Protein AF-0000000082883503 (afdb_homodimer)

Foldseek 3Di:
DPPVVPLVPPVVSCVVVVLLVQLLLFAACLFWAEKEWEAEPPAPFCVLVVLVVVSCPDPNRCVNPVNYYYHYHHDHDRDFIWMWIQTNVRDIDIDRCGPHDNLVSSQVVQVVNVTHSGHDDPPPVPPD/DPPVVPLVPPVVSVVVVVQLVQLLLFAACLFWAEKEWEAEPPAPFCVLVVLVVVSCPDPNRCVNPVNYYYYYHHDHDRDFIWMWIQTNVRDIDIDRCGPHDNLVSSQVVQVVNVTHSGHDDPPPPPPD

Sequence (256 aa):
MCRMWQSIRAGVRWRPVERFALSVRAINLKDVNSVHISLDPFHHDTNSLRYFWHAITSTKVKMTNPRVKVTTEIRNDGQAPFFVADLADKRKLVFKTAGMEPMDVVIRFNKLTGNPELGNAGLRTVPQMCRMWQSIRAGVRWRPVERFALSVRAINLKDVNSVHISLDPFHHDTNSLRYFWHAITSTKVKMTNPRVKVTTEIRNDGQAPFFVADLADKRKLVFKTAGMEPMDVVIRFNKLTGNPELGNAGLRTVPQ

InterPro domains:
  IPR019716 Large ribosomal subunit protein mL53 [PF10780] (40-81)
  IPR052473 Mitochondrial Large Ribosomal Subunit mL53 [PTHR33618] (25-111)

Structure (mmCIF, N/CA/C/O backbone):
data_AF-0000000082883503-model_v1
#
loop_
_entity.id
_entity.type
_entity.pdbx_description
1 polymer 'Large ribosomal subunit protein mL53'
#
loop_
_atom_site.group_PDB
_atom_site.id
_atom_site.type_symbol
_atom_site.label_atom_id
_atom_site.label_alt_id
_atom_site.label_comp_id
_atom_site.label_asym_id
_atom_site.label_entity_id
_atom_site.label_seq_id
_atom_site.pdbx_PDB_ins_code
_atom_site.Cartn_x
_atom_site.Cartn_y
_atom_site.Cartn_z
_atom_site.occupancy
_atom_site.B_iso_or_equiv
_atom_site.auth_seq_id
_atom_site.auth_comp_id
_atom_site.auth_asym_id
_atom_site.auth_atom_id
_atom_site.pdbx_PDB_model_num
ATOM 1 N N . MET A 1 1 ? -3.631 -0.427 18.562 1 24.56 1 MET A N 1
ATOM 2 C CA . MET A 1 1 ? -2.561 -1.39 18.312 1 24.56 1 MET A CA 1
ATOM 3 C C . MET A 1 1 ? -2.697 -2.02 16.938 1 24.56 1 MET A C 1
ATOM 5 O O . MET A 1 1 ? -3.768 -2.516 16.578 1 24.56 1 MET A O 1
ATOM 9 N N . CYS A 1 2 ? -2.01 -1.475 15.953 1 30.72 2 CYS A N 1
ATOM 10 C CA . CYS A 1 2 ? -2.236 -1.937 14.586 1 30.72 2 CYS A CA 1
ATOM 11 C C . CYS A 1 2 ? -2.195 -3.459 14.508 1 30.72 2 CYS A C 1
ATOM 13 O O . CYS A 1 2 ? -1.355 -4.094 15.156 1 30.72 2 CYS A O 1
ATOM 15 N N . ARG A 1 3 ? -3.129 -3.92 14.117 1 35.34 3 ARG A N 1
ATOM 16 C CA . ARG A 1 3 ? -3.314 -5.367 14.18 1 35.34 3 ARG A CA 1
ATOM 17 C C . ARG A 1 3 ? -2.113 -6.098 13.594 1 35.34 3 ARG A C 1
ATOM 19 O O . ARG A 1 3 ? -1.823 -7.234 13.977 1 35.34 3 ARG A O 1
ATOM 26 N N . MET A 1 4 ? -1.494 -5.52 12.617 1 34.19 4 MET A N 1
ATOM 27 C CA . MET A 1 4 ? -0.284 -6.172 12.125 1 34.19 4 MET A CA 1
ATOM 28 C C . MET A 1 4 ? 0.756 -6.293 13.234 1 34.19 4 MET A C 1
ATOM 30 O O . MET A 1 4 ? 1.419 -7.324 13.359 1 34.19 4 MET A O 1
ATOM 34 N N . TRP A 1 5 ? 0.766 -5.172 14.117 1 33.25 5 TRP A N 1
ATOM 35 C CA . TRP A 1 5 ? 1.731 -5.172 15.211 1 33.25 5 TRP A CA 1
ATOM 36 C C . TRP A 1 5 ? 1.299 -6.125 16.312 1 33.25 5 TRP A C 1
ATOM 38 O O . TRP A 1 5 ? 2.135 -6.797 16.922 1 33.25 5 TRP A O 1
ATOM 48 N N . GLN A 1 6 ? 0.176 -6.27 16.641 1 32.09 6 GLN A N 1
ATOM 49 C CA . GLN A 1 6 ? -0.32 -7.078 17.75 1 32.09 6 GLN A CA 1
ATOM 50 C C . GLN A 1 6 ? -0.091 -8.562 17.484 1 32.09 6 GLN A C 1
ATOM 52 O O . GLN A 1 6 ? 0.19 -9.328 18.422 1 32.09 6 GLN A O 1
ATOM 57 N N . SER A 1 7 ? -0.199 -9.031 16.422 1 33.47 7 SER A N 1
ATOM 58 C CA . SER A 1 7 ? -0.17 -10.477 16.203 1 33.47 7 SER A CA 1
ATOM 59 C C . SER A 1 7 ? 1.233 -11.039 16.406 1 33.47 7 SER A C 1
ATOM 61 O O . SER A 1 7 ? 1.41 -12.25 16.531 1 33.47 7 SER A O 1
ATOM 63 N N . ILE A 1 8 ? 2.301 -10.281 16.203 1 34.5 8 ILE A N 1
ATOM 64 C CA . ILE A 1 8 ? 3.615 -10.875 16.438 1 34.5 8 ILE A CA 1
ATOM 65 C C . ILE A 1 8 ? 3.746 -11.289 17.906 1 34.5 8 ILE A C 1
ATOM 67 O O . ILE A 1 8 ? 4.422 -12.273 18.219 1 34.5 8 ILE A O 1
ATOM 71 N N . ARG A 1 9 ? 3.195 -10.688 18.812 1 33.84 9 ARG A N 1
ATOM 72 C CA . ARG A 1 9 ? 3.471 -11.008 20.219 1 33.84 9 ARG A CA 1
ATOM 73 C C . ARG A 1 9 ? 2.898 -12.367 20.594 1 33.84 9 ARG A C 1
ATOM 75 O O . ARG A 1 9 ? 3.334 -12.984 21.562 1 33.84 9 ARG A O 1
ATOM 82 N N . ALA A 1 10 ? 1.765 -12.75 20.344 1 38.94 10 ALA A N 1
ATOM 83 C CA . ALA A 1 10 ? 1.154 -13.812 21.125 1 38.94 10 ALA A CA 1
ATOM 84 C C . ALA A 1 10 ? 1.73 -15.172 20.75 1 38.94 10 ALA A C 1
ATOM 86 O O . ALA A 1 10 ? 1.266 -16.203 21.234 1 38.94 10 ALA A O 1
ATOM 87 N N . GLY A 1 11 ? 2.898 -15.281 20.203 1 36.25 11 GLY A N 1
ATOM 88 C CA . GLY A 1 11 ? 3.578 -16.562 20.078 1 36.25 11 GLY A CA 1
ATOM 89 C C . GLY A 1 11 ? 2.916 -17.484 19.078 1 36.25 11 GLY A C 1
ATOM 90 O O . GLY A 1 11 ? 3.582 -18.312 18.453 1 36.25 11 GLY A O 1
ATOM 91 N N . VAL A 1 12 ? 1.667 -18.094 19.281 1 41.22 12 VAL A N 1
ATOM 92 C CA . VAL A 1 12 ? 0.84 -18.984 18.469 1 41.22 12 VAL A CA 1
ATOM 93 C C . VAL A 1 12 ? 0.707 -18.422 17.062 1 41.22 12 VAL A C 1
ATOM 95 O O . VAL A 1 12 ? 0.265 -19.109 16.141 1 41.22 12 VAL A O 1
ATOM 98 N N 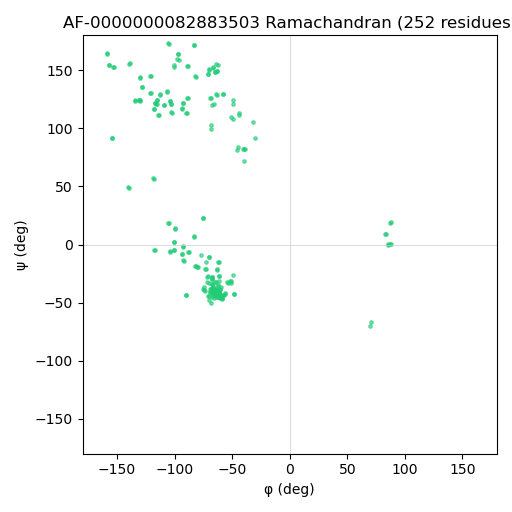. ARG A 1 13 ? 0.819 -17.109 16.812 1 48.69 13 ARG A N 1
ATOM 99 C CA . ARG A 1 13 ? 0.643 -16.172 15.703 1 48.69 13 ARG A CA 1
ATOM 100 C C . ARG A 1 13 ? 1.764 -16.328 14.68 1 48.69 13 ARG A C 1
ATOM 102 O O . ARG A 1 13 ? 1.721 -15.711 13.609 1 48.69 13 ARG A O 1
ATOM 109 N N . TRP A 1 14 ? 2.9 -17.094 15.195 1 53.34 14 TRP A N 1
ATOM 110 C CA . TRP A 1 14 ? 4.078 -17.344 14.367 1 53.34 14 TRP A CA 1
ATOM 111 C C . TRP A 1 14 ? 3.723 -18.234 13.18 1 53.34 14 TRP A C 1
ATOM 113 O O . TRP A 1 14 ? 4.117 -17.953 12.047 1 53.34 14 TRP A O 1
ATOM 123 N N . ARG A 1 15 ? 2.803 -19.328 13.5 1 58.44 15 ARG A N 1
ATOM 124 C CA . ARG A 1 15 ? 2.578 -20.312 12.438 1 58.44 15 ARG A CA 1
ATOM 125 C C . ARG A 1 15 ? 1.86 -19.688 11.25 1 58.44 15 ARG A C 1
ATOM 127 O O . ARG A 1 15 ? 2.27 -19.875 10.102 1 58.44 15 ARG A O 1
ATOM 134 N N . PRO A 1 16 ? 0.878 -18.984 11.664 1 61.03 16 PRO A N 1
ATOM 135 C CA . PRO A 1 16 ? 0.155 -18.422 10.523 1 61.03 16 PRO A CA 1
ATOM 136 C C . PRO A 1 16 ? 0.977 -17.391 9.758 1 61.03 16 PRO A C 1
ATOM 138 O O . PRO A 1 16 ? 0.929 -17.359 8.523 1 61.03 16 PRO A O 1
ATOM 141 N N . VAL A 1 17 ? 1.777 -16.641 10.336 1 72.44 17 VAL A N 1
ATOM 142 C CA . VAL A 1 17 ? 2.594 -15.609 9.703 1 72.44 17 VAL A CA 1
ATOM 143 C C . VAL A 1 17 ? 3.699 -16.25 8.875 1 72.44 17 VAL A C 1
ATOM 145 O O . VAL A 1 17 ? 3.99 -15.812 7.762 1 72.44 17 VAL A O 1
ATOM 148 N N . GLU A 1 18 ? 4.109 -17.406 9.43 1 78.06 18 GLU A N 1
ATOM 149 C CA . GLU A 1 18 ? 5.148 -18.125 8.703 1 78.06 18 GLU A CA 1
ATOM 150 C C . GLU A 1 18 ? 4.602 -18.734 7.41 1 78.06 18 GLU A C 1
ATOM 152 O O . GLU A 1 18 ? 5.254 -18.672 6.367 1 78.06 18 GLU A O 1
ATOM 157 N N . ARG A 1 19 ? 3.393 -19.344 7.555 1 82.88 19 ARG A N 1
ATOM 158 C CA . ARG A 1 19 ? 2.795 -19.938 6.363 1 82.88 19 ARG A CA 1
ATOM 159 C C . ARG A 1 19 ? 2.475 -18.875 5.316 1 82.88 19 ARG A C 1
ATOM 161 O O . ARG A 1 19 ? 2.656 -19.109 4.121 1 82.88 19 ARG A O 1
ATOM 168 N N . PHE A 1 20 ? 1.978 -17.781 5.77 1 90.25 20 PHE A N 1
ATOM 169 C CA . PHE A 1 20 ? 1.735 -16.672 4.863 1 90.25 20 PHE A CA 1
ATOM 170 C C . PHE A 1 20 ? 3.029 -16.219 4.191 1 90.25 20 PHE A C 1
ATOM 172 O O . PHE A 1 20 ? 3.066 -16.031 2.975 1 90.25 20 PHE A O 1
ATOM 179 N N . ALA A 1 21 ? 4.035 -16.141 4.98 1 89.19 21 ALA A N 1
ATOM 180 C CA . ALA A 1 21 ? 5.332 -15.719 4.445 1 89.19 21 ALA A CA 1
ATOM 181 C C . ALA A 1 21 ? 5.82 -16.703 3.379 1 89.19 21 ALA A C 1
ATOM 183 O O . ALA A 1 21 ? 6.355 -16.281 2.346 1 89.19 21 ALA A O 1
ATOM 184 N N . LEU A 1 22 ? 5.645 -17.953 3.59 1 90.62 22 LEU A N 1
ATOM 185 C CA . LEU A 1 22 ? 6.055 -18.969 2.621 1 90.62 22 LEU A CA 1
ATOM 186 C C . LEU A 1 22 ? 5.234 -18.859 1.341 1 90.62 22 LEU A C 1
ATOM 188 O O . LEU A 1 22 ? 5.758 -19.062 0.244 1 90.62 22 LEU A O 1
ATOM 192 N N . SER A 1 23 ? 3.949 -18.578 1.429 1 93.88 23 SER A N 1
ATOM 193 C CA . SER A 1 23 ? 3.117 -18.406 0.244 1 93.88 23 SER A CA 1
ATOM 194 C C . SER A 1 23 ? 3.572 -17.203 -0.571 1 93.88 23 SER A C 1
ATOM 196 O O . SER A 1 23 ? 3.582 -17.234 -1.803 1 93.88 23 SER A O 1
ATOM 198 N N . VAL A 1 24 ? 3.947 -16.172 0.082 1 94.56 24 VAL A N 1
ATOM 199 C CA . VAL A 1 24 ? 4.402 -14.953 -0.565 1 94.56 24 VAL A CA 1
ATOM 200 C C . VAL A 1 24 ? 5.711 -15.211 -1.304 1 94.56 24 VAL A C 1
ATOM 202 O O . VAL A 1 24 ? 5.922 -14.695 -2.404 1 94.56 24 VAL A O 1
ATOM 205 N N . ARG A 1 25 ? 6.559 -16.047 -0.694 1 94.38 25 ARG A N 1
ATOM 206 C CA . ARG A 1 25 ? 7.848 -16.359 -1.298 1 94.38 25 ARG A CA 1
ATOM 207 C C . ARG A 1 25 ? 7.672 -17.078 -2.631 1 94.38 25 ARG A C 1
ATOM 209 O O . ARG A 1 25 ? 8.578 -17.078 -3.467 1 94.38 25 ARG A O 1
ATOM 216 N N . ALA A 1 26 ? 6.551 -17.641 -2.789 1 96.31 26 ALA A N 1
ATOM 217 C CA . ALA A 1 26 ? 6.289 -18.406 -4 1 96.31 26 ALA A CA 1
ATOM 218 C C . ALA A 1 26 ? 5.73 -17.516 -5.109 1 96.31 26 ALA A C 1
ATOM 220 O O . ALA A 1 26 ? 5.602 -17.953 -6.254 1 96.31 26 ALA A O 1
ATOM 221 N N . ILE A 1 27 ? 5.43 -16.281 -4.871 1 97.56 27 ILE A N 1
ATOM 222 C CA . ILE A 1 27 ? 4.855 -15.398 -5.879 1 97.56 27 ILE A CA 1
ATOM 223 C C . ILE A 1 27 ? 5.891 -15.102 -6.961 1 97.56 27 ILE A C 1
ATOM 225 O O . ILE A 1 27 ? 7.027 -14.734 -6.656 1 97.56 27 ILE A O 1
ATOM 229 N N . ASN A 1 28 ? 5.523 -15.352 -8.203 1 97.5 28 ASN A N 1
ATOM 230 C CA . ASN A 1 28 ? 6.273 -14.992 -9.398 1 97.5 28 ASN A CA 1
ATOM 231 C C . ASN A 1 28 ? 5.387 -14.297 -10.43 1 97.5 28 ASN A C 1
ATOM 233 O O . ASN A 1 28 ? 4.379 -14.852 -10.867 1 97.5 28 ASN A O 1
ATOM 237 N N . LEU A 1 29 ? 5.789 -13.086 -10.844 1 97.5 29 LEU A N 1
ATOM 238 C CA . LEU A 1 29 ? 4.93 -12.266 -11.695 1 97.5 29 LEU A CA 1
ATOM 239 C C . LEU A 1 29 ? 5.359 -12.367 -13.156 1 97.5 29 LEU A C 1
ATOM 241 O O . LEU A 1 29 ? 4.914 -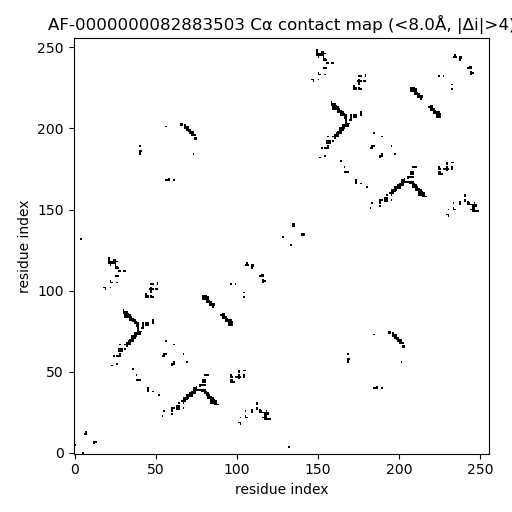11.578 -13.992 1 97.5 29 LEU A O 1
ATOM 245 N N . LYS A 1 30 ? 6.184 -13.328 -13.469 1 96.94 30 LYS A N 1
ATOM 246 C CA . LYS A 1 30 ? 6.762 -13.438 -14.805 1 96.94 30 LYS A CA 1
ATOM 247 C C . LYS A 1 30 ? 5.672 -13.453 -15.875 1 96.94 30 LYS A C 1
ATOM 249 O O . LYS A 1 30 ? 5.863 -12.906 -16.969 1 96.94 30 LYS A O 1
ATOM 254 N N . ASP A 1 31 ? 4.531 -14.008 -15.555 1 96.69 31 ASP A N 1
ATOM 255 C CA . ASP A 1 31 ? 3.475 -14.148 -16.547 1 96.69 31 ASP A CA 1
ATOM 256 C C . ASP A 1 31 ? 2.352 -13.148 -16.297 1 96.69 31 ASP A C 1
ATOM 258 O O . ASP A 1 31 ? 1.23 -13.328 -16.781 1 96.69 31 ASP A O 1
ATOM 262 N N . VAL A 1 32 ? 2.623 -12.109 -15.539 1 97.88 32 VAL A N 1
ATOM 263 C CA . VAL A 1 32 ? 1.615 -11.109 -15.203 1 97.88 32 VAL A CA 1
ATOM 264 C C . VAL A 1 32 ? 1.971 -9.773 -15.867 1 97.88 32 VAL A C 1
ATOM 266 O O . VAL A 1 32 ? 3.1 -9.297 -15.742 1 97.88 32 VAL A O 1
ATOM 269 N N . ASN A 1 33 ? 1.013 -9.188 -16.562 1 96.94 33 ASN A N 1
ATOM 270 C CA . ASN A 1 33 ? 1.224 -7.902 -17.219 1 96.94 33 ASN A CA 1
ATOM 271 C C . ASN A 1 33 ? 0.865 -6.742 -16.297 1 96.94 33 ASN A C 1
ATOM 273 O O . ASN A 1 33 ? 1.603 -5.758 -16.203 1 96.94 33 ASN A O 1
ATOM 277 N N . SER A 1 34 ? -0.214 -6.922 -15.664 1 96.69 34 SER A N 1
ATOM 278 C CA . SER A 1 34 ? -0.664 -5.848 -14.781 1 96.69 34 SER A CA 1
ATOM 279 C C . SER A 1 34 ? -1.593 -6.379 -13.695 1 96.69 34 SER A C 1
ATOM 281 O O . SER A 1 34 ? -2.186 -7.449 -13.844 1 96.69 34 SER A O 1
ATOM 283 N N . VAL A 1 35 ? -1.654 -5.641 -12.531 1 97.5 35 VAL A N 1
ATOM 284 C CA . VAL A 1 35 ? -2.57 -5.918 -11.43 1 97.5 35 VAL A CA 1
ATOM 285 C C . VAL A 1 35 ? -3.305 -4.641 -11.031 1 97.5 35 VAL A C 1
ATOM 287 O O . VAL A 1 35 ? -2.676 -3.613 -10.758 1 97.5 35 VAL A O 1
ATOM 290 N N . HIS A 1 36 ? -4.59 -4.699 -11.055 1 96.88 36 HIS A N 1
ATOM 291 C CA . HIS A 1 36 ? -5.43 -3.598 -10.602 1 96.88 36 HIS A CA 1
ATOM 292 C C . HIS A 1 36 ? -6.133 -3.938 -9.297 1 96.88 36 HIS A C 1
ATOM 294 O O . HIS A 1 36 ? -6.91 -4.891 -9.234 1 96.88 36 HIS A O 1
ATOM 300 N N . ILE A 1 37 ? -5.887 -3.168 -8.297 1 96.69 37 ILE A N 1
ATOM 301 C CA . ILE A 1 37 ? -6.434 -3.398 -6.965 1 96.69 37 ILE A CA 1
ATOM 302 C C . ILE A 1 37 ? -7.531 -2.377 -6.676 1 96.69 37 ILE A C 1
ATOM 304 O O . ILE A 1 37 ? -7.352 -1.179 -6.906 1 96.69 37 ILE A O 1
ATOM 308 N N . SER A 1 38 ? -8.656 -2.869 -6.195 1 96.44 38 SER A N 1
ATOM 309 C CA . SER A 1 38 ? -9.797 -2.018 -5.875 1 96.44 38 SER A CA 1
ATOM 310 C C . SER A 1 38 ? -10.391 -2.371 -4.512 1 96.44 38 SER A C 1
ATOM 312 O O . SER A 1 38 ? -10.789 -3.514 -4.281 1 96.44 38 SER A O 1
ATOM 314 N N . LEU A 1 39 ? -10.461 -1.34 -3.627 1 95.62 39 LEU A N 1
ATOM 315 C CA . LEU A 1 39 ? -11.008 -1.647 -2.311 1 95.62 39 LEU A CA 1
ATOM 316 C C . LEU A 1 39 ? -11.641 -0.411 -1.683 1 95.62 39 LEU A C 1
ATOM 318 O O . LEU A 1 39 ? -11.289 0.718 -2.033 1 95.62 39 LEU A O 1
ATOM 322 N N . ASP A 1 40 ? -12.578 -0.663 -0.857 1 95.19 40 ASP A N 1
ATOM 323 C CA . ASP A 1 40 ? -13.133 0.321 0.071 1 95.19 40 ASP A CA 1
ATOM 324 C C . ASP A 1 40 ? -12.594 0.103 1.483 1 95.19 40 ASP A C 1
ATOM 326 O O . ASP A 1 40 ? -12.898 -0.906 2.121 1 95.19 40 ASP A O 1
ATOM 330 N N . PRO A 1 41 ? -11.789 1.057 2.006 1 93 41 PRO A N 1
ATOM 331 C CA . PRO A 1 41 ? -11.148 0.87 3.309 1 93 41 PRO A CA 1
ATOM 332 C C . PRO A 1 41 ? -12.156 0.72 4.445 1 93 41 PRO A C 1
ATOM 334 O O . PRO A 1 41 ? -11.812 0.236 5.527 1 93 41 PRO A O 1
ATOM 337 N N . PHE A 1 42 ? -13.398 1.074 4.176 1 93.31 42 PHE A N 1
ATOM 338 C CA . PHE A 1 42 ? -14.414 1.003 5.223 1 93.31 42 PHE A CA 1
ATOM 339 C C . PHE A 1 42 ? -15.117 -0.346 5.199 1 93.31 42 PHE A C 1
ATOM 341 O O . PHE A 1 42 ? -15.906 -0.658 6.098 1 93.31 42 PHE A O 1
ATOM 348 N N . HIS A 1 43 ? -14.914 -1.043 4.125 1 94.44 43 HIS A N 1
ATOM 349 C CA . HIS A 1 43 ? -15.477 -2.389 4.066 1 94.44 43 HIS A CA 1
ATOM 350 C C . HIS A 1 43 ? -14.836 -3.297 5.113 1 94.44 43 HIS A C 1
ATOM 352 O O . HIS A 1 43 ? -13.641 -3.191 5.383 1 94.44 43 HIS A O 1
ATOM 358 N N . HIS A 1 44 ? -15.516 -4.277 5.676 1 93.44 44 HIS A N 1
ATOM 359 C CA . HIS A 1 44 ? -15.078 -5.062 6.824 1 93.44 44 HIS A CA 1
ATOM 360 C C . HIS A 1 44 ? -14.102 -6.152 6.406 1 93.44 44 HIS A C 1
ATOM 362 O O . HIS A 1 44 ? -13.375 -6.695 7.242 1 93.44 44 HIS A O 1
ATOM 368 N N . ASP A 1 45 ? -14.086 -6.504 5.164 1 94.5 45 ASP A N 1
ATOM 369 C CA . ASP A 1 45 ? -13.281 -7.645 4.738 1 94.5 45 ASP A CA 1
ATOM 370 C C . ASP A 1 45 ? -12.203 -7.215 3.752 1 94.5 45 ASP A C 1
ATOM 372 O O . ASP A 1 45 ? -12.047 -7.82 2.689 1 94.5 45 ASP A O 1
ATOM 376 N N . THR A 1 46 ? -11.328 -6.262 4.113 1 93.75 46 THR A N 1
ATOM 377 C CA . THR A 1 46 ? -10.328 -5.75 3.188 1 93.75 46 THR A CA 1
ATOM 378 C C . THR A 1 46 ? -8.953 -6.32 3.514 1 93.75 46 THR A C 1
ATOM 380 O O . THR A 1 46 ? -8.008 -6.168 2.732 1 93.75 46 THR A O 1
ATOM 383 N N . ASN A 1 47 ? -8.836 -7.035 4.57 1 90.38 47 ASN A N 1
ATOM 384 C CA . ASN A 1 47 ? -7.535 -7.414 5.113 1 90.38 47 ASN A CA 1
ATOM 385 C C . ASN A 1 47 ? -6.758 -8.297 4.141 1 90.38 47 ASN A C 1
ATOM 387 O O . ASN A 1 47 ? -5.574 -8.062 3.891 1 90.38 47 ASN A O 1
ATOM 391 N N . SER A 1 48 ? -7.406 -9.242 3.596 1 94.5 48 SER A N 1
ATOM 392 C CA . SER A 1 48 ? -6.723 -10.18 2.713 1 94.5 48 SER A CA 1
ATOM 393 C C . SER A 1 48 ? -6.176 -9.477 1.475 1 94.5 48 SER A C 1
ATOM 395 O O . SER A 1 48 ? -5.062 -9.766 1.031 1 94.5 48 SER A O 1
ATOM 397 N N . LEU A 1 49 ? -6.914 -8.539 0.959 1 96.31 49 LEU A N 1
ATOM 398 C CA . LEU A 1 49 ? -6.453 -7.793 -0.208 1 96.31 49 LEU A CA 1
ATOM 399 C C . LEU A 1 49 ? -5.281 -6.883 0.153 1 96.31 49 LEU A C 1
ATOM 401 O O . LEU A 1 49 ? -4.336 -6.746 -0.625 1 96.31 49 LEU A O 1
ATOM 405 N N . ARG A 1 50 ? -5.34 -6.277 1.247 1 91.5 50 ARG A N 1
ATOM 406 C CA . ARG A 1 50 ? -4.262 -5.391 1.673 1 91.5 50 ARG A CA 1
ATOM 407 C C . ARG A 1 50 ? -2.949 -6.156 1.814 1 91.5 50 ARG A C 1
ATOM 409 O O . ARG A 1 50 ? -1.895 -5.676 1.398 1 91.5 50 ARG A O 1
ATOM 416 N N . TYR A 1 51 ? -3.07 -7.363 2.389 1 91.75 51 TYR A N 1
ATOM 417 C CA . TYR A 1 51 ? -1.881 -8.195 2.52 1 91.75 51 TYR A CA 1
ATOM 418 C C . TYR A 1 51 ? -1.331 -8.586 1.151 1 91.75 51 TYR A C 1
ATOM 420 O O . TYR A 1 51 ? -0.12 -8.523 0.924 1 91.75 51 TYR A O 1
ATOM 428 N N . PHE A 1 52 ? -2.213 -8.961 0.292 1 95.56 52 PHE A N 1
ATOM 429 C CA . PHE A 1 52 ? -1.794 -9.297 -1.064 1 95.56 52 PHE A CA 1
ATOM 430 C C . PHE A 1 52 ? -1.128 -8.102 -1.735 1 95.56 52 PHE A C 1
ATOM 432 O O . PHE A 1 52 ? -0.068 -8.242 -2.35 1 95.56 52 PHE A O 1
ATOM 439 N N . TRP A 1 53 ? -1.748 -7 -1.558 1 93.38 53 TRP A N 1
ATOM 440 C CA . TRP A 1 53 ? -1.25 -5.75 -2.117 1 93.38 53 TRP A CA 1
ATOM 441 C C . TRP A 1 53 ? 0.175 -5.473 -1.65 1 93.38 53 TRP A C 1
ATOM 443 O O . TRP A 1 53 ? 1.055 -5.172 -2.463 1 93.38 53 TRP A O 1
ATOM 453 N N . HIS A 1 54 ? 0.4 -5.711 -0.444 1 87.88 54 HIS A N 1
ATOM 454 C CA . HIS A 1 54 ? 1.733 -5.496 0.107 1 87.88 54 HIS A CA 1
ATOM 455 C C . HIS A 1 54 ? 2.727 -6.516 -0.444 1 87.88 54 HIS A C 1
ATOM 457 O O . HIS A 1 54 ? 3.854 -6.16 -0.797 1 87.88 54 HIS A O 1
ATOM 463 N N . ALA A 1 55 ? 2.291 -7.637 -0.583 1 92.69 55 ALA A N 1
ATOM 464 C CA . ALA A 1 55 ? 3.168 -8.711 -1.048 1 92.69 55 ALA A CA 1
ATOM 465 C C . ALA A 1 55 ? 3.641 -8.445 -2.475 1 92.69 55 ALA A C 1
ATOM 467 O O . ALA A 1 55 ? 4.836 -8.539 -2.766 1 92.69 55 ALA A O 1
ATOM 468 N N . ILE A 1 56 ? 2.777 -8 -3.338 1 94.75 56 ILE A N 1
ATOM 469 C CA . ILE A 1 56 ? 3.131 -7.941 -4.75 1 94.75 56 ILE A CA 1
ATOM 470 C C . ILE A 1 56 ? 3.926 -6.668 -5.031 1 94.75 56 ILE A C 1
ATOM 472 O O . ILE A 1 56 ? 4.555 -6.539 -6.082 1 94.75 56 ILE A O 1
ATOM 476 N N . THR A 1 57 ? 3.818 -5.723 -4.109 1 90.38 57 THR A N 1
ATOM 477 C CA . THR A 1 57 ? 4.551 -4.477 -4.309 1 90.38 57 THR A CA 1
ATOM 478 C C . THR A 1 57 ? 5.914 -4.535 -3.627 1 90.38 57 THR A C 1
ATOM 480 O O . THR A 1 57 ? 6.695 -3.586 -3.709 1 90.38 57 THR A O 1
ATOM 483 N N . SER A 1 58 ? 6.211 -5.648 -2.949 1 90.25 58 SER A N 1
ATOM 484 C CA . SER A 1 58 ? 7.523 -5.805 -2.322 1 90.25 58 SER A CA 1
ATOM 485 C C . SER A 1 58 ? 8.625 -5.898 -3.369 1 90.25 58 SER A C 1
ATOM 487 O O . SER A 1 58 ? 8.391 -6.355 -4.488 1 90.25 58 SER A O 1
ATOM 489 N N . THR A 1 59 ? 9.836 -5.469 -2.98 1 91 59 THR A N 1
ATOM 490 C CA . THR A 1 59 ? 10.992 -5.465 -3.867 1 91 59 THR A CA 1
ATOM 491 C C . THR A 1 59 ? 11.266 -6.871 -4.402 1 91 59 THR A C 1
ATOM 493 O O . THR A 1 59 ? 11.469 -7.055 -5.602 1 91 59 THR A O 1
ATOM 496 N N . LYS A 1 60 ? 11.188 -7.906 -3.512 1 92.06 60 LYS A N 1
ATOM 497 C CA . LYS A 1 60 ? 11.492 -9.281 -3.891 1 92.06 60 LYS A CA 1
ATOM 498 C C . LYS A 1 60 ? 10.523 -9.789 -4.957 1 92.06 60 LYS A C 1
ATOM 500 O O . LYS A 1 60 ? 10.945 -10.391 -5.949 1 92.06 60 LYS A O 1
ATOM 505 N N . VAL A 1 61 ? 9.32 -9.531 -4.832 1 95 61 VAL A N 1
ATOM 506 C CA . VAL A 1 61 ? 8.312 -10.008 -5.773 1 95 61 VAL A CA 1
ATOM 507 C C . VAL A 1 61 ? 8.398 -9.211 -7.074 1 95 61 VAL A C 1
ATOM 509 O O . VAL A 1 61 ? 8.352 -9.789 -8.164 1 95 61 VAL A O 1
ATOM 512 N N . LYS A 1 62 ? 8.625 -7.938 -6.977 1 93.75 62 LYS A N 1
ATOM 513 C CA . LYS A 1 62 ? 8.711 -7.078 -8.148 1 93.75 62 LYS A CA 1
ATOM 514 C C . LYS A 1 62 ? 9.914 -7.449 -9.016 1 93.75 62 LYS A C 1
ATOM 516 O O . LYS A 1 62 ? 9.875 -7.309 -10.234 1 93.75 62 LYS A O 1
ATOM 521 N N . MET A 1 63 ? 10.922 -7.895 -8.367 1 95 63 MET A N 1
ATOM 522 C CA . MET A 1 63 ? 12.133 -8.266 -9.086 1 95 63 MET A CA 1
ATOM 523 C C . MET A 1 63 ? 11.859 -9.398 -10.07 1 95 63 MET A C 1
ATOM 525 O O . MET A 1 63 ? 12.562 -9.547 -11.07 1 95 63 MET A O 1
ATOM 529 N N . THR A 1 64 ? 10.852 -10.234 -9.805 1 96.25 64 THR A N 1
ATOM 530 C CA . THR A 1 64 ? 10.531 -11.344 -10.695 1 96.25 64 THR A CA 1
ATOM 531 C C . THR A 1 64 ? 9.992 -10.828 -12.031 1 96.25 64 THR A C 1
ATOM 533 O O . THR A 1 64 ? 10.07 -11.516 -13.047 1 96.25 64 THR A O 1
ATOM 536 N N . ASN A 1 65 ? 9.367 -9.648 -12.055 1 95.81 65 ASN A N 1
ATOM 537 C CA . ASN A 1 65 ? 8.914 -8.93 -13.242 1 95.81 65 ASN A CA 1
ATOM 538 C C . ASN A 1 65 ? 8.836 -7.426 -12.992 1 95.81 65 ASN A C 1
ATOM 540 O O . ASN A 1 65 ? 7.785 -6.914 -12.602 1 95.81 65 ASN A O 1
ATOM 544 N N . PRO A 1 66 ? 9.844 -6.746 -13.266 1 93.56 66 PRO A N 1
ATOM 545 C CA . PRO A 1 66 ? 9.906 -5.316 -12.953 1 93.56 66 PRO A CA 1
ATOM 546 C C . PRO A 1 66 ? 8.977 -4.48 -13.836 1 93.56 66 PRO A C 1
ATOM 548 O O . PRO A 1 66 ? 8.727 -3.311 -13.539 1 93.56 66 PRO A O 1
ATOM 551 N N . ARG A 1 67 ? 8.469 -5.023 -14.789 1 92.88 67 ARG A N 1
ATOM 552 C CA . ARG A 1 67 ? 7.668 -4.262 -15.742 1 92.88 67 ARG A CA 1
ATOM 553 C C . ARG A 1 67 ? 6.188 -4.309 -15.375 1 92.88 67 ARG A C 1
ATOM 555 O O . ARG A 1 67 ? 5.375 -3.605 -15.977 1 92.88 67 ARG A O 1
ATOM 562 N N . VAL A 1 68 ? 5.887 -5.102 -14.43 1 95.12 68 VAL A N 1
ATOM 563 C CA . VAL A 1 68 ? 4.477 -5.262 -14.086 1 95.12 68 VAL A CA 1
ATOM 564 C C . VAL A 1 68 ? 3.914 -3.938 -13.57 1 95.12 68 VAL A C 1
ATOM 566 O O . VAL A 1 68 ? 4.516 -3.289 -12.719 1 95.12 68 VAL A O 1
ATOM 569 N N . LYS A 1 69 ? 2.838 -3.543 -14.109 1 93 69 LYS A N 1
ATOM 570 C CA . LYS A 1 69 ? 2.129 -2.344 -13.672 1 93 69 LYS A CA 1
ATOM 571 C C . LYS A 1 69 ? 1.123 -2.67 -12.57 1 93 69 LYS A C 1
ATOM 573 O O . LYS A 1 69 ? 0.287 -3.562 -12.734 1 93 69 LYS A O 1
ATOM 578 N N . VAL A 1 70 ? 1.232 -1.944 -11.438 1 93.56 70 VAL A N 1
ATOM 579 C CA . VAL A 1 70 ? 0.285 -2.105 -10.336 1 93.56 70 VAL A CA 1
ATOM 580 C C . VAL A 1 70 ? -0.481 -0.803 -10.117 1 93.56 70 VAL A C 1
ATOM 582 O O . VAL A 1 70 ? 0.122 0.259 -9.953 1 93.56 70 VAL A O 1
ATOM 585 N N . THR A 1 71 ? -1.741 -0.847 -10.211 1 92.81 71 THR A N 1
ATOM 586 C CA . THR A 1 71 ? -2.602 0.307 -9.977 1 92.81 71 THR A CA 1
ATOM 587 C C . THR A 1 71 ? -3.588 0.026 -8.844 1 92.81 71 THR A C 1
ATOM 589 O O . THR A 1 71 ? -4.051 -1.106 -8.688 1 92.81 71 THR A O 1
ATOM 592 N N . THR A 1 72 ? -3.896 1.049 -8.055 1 91.69 72 THR A N 1
ATOM 593 C CA . THR A 1 72 ? -4.812 0.885 -6.934 1 91.69 72 THR A CA 1
ATOM 594 C C . THR A 1 72 ? -5.914 1.939 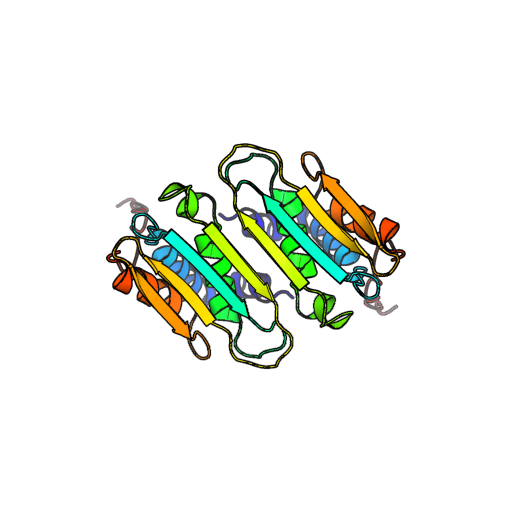-6.977 1 91.69 72 THR A C 1
ATOM 596 O O . THR A 1 72 ? -5.66 3.102 -7.301 1 91.69 72 THR A O 1
ATOM 599 N N . GLU A 1 73 ? -7.066 1.471 -6.746 1 92.06 73 GLU A N 1
ATOM 600 C CA . GLU A 1 73 ? -8.234 2.338 -6.613 1 92.06 73 GLU A CA 1
ATOM 601 C C . GLU A 1 73 ? -8.852 2.223 -5.227 1 92.06 73 GLU A C 1
ATOM 603 O O . GLU A 1 73 ? -9.273 1.138 -4.812 1 92.06 73 GLU A O 1
ATOM 608 N N . ILE A 1 74 ? -8.836 3.32 -4.488 1 91.56 74 ILE A N 1
ATOM 609 C CA . ILE A 1 74 ? -9.508 3.398 -3.195 1 91.56 74 ILE A CA 1
ATOM 610 C C . ILE A 1 74 ? -10.914 3.969 -3.383 1 91.56 74 ILE A C 1
ATOM 612 O O . ILE A 1 74 ? -11.078 5.094 -3.863 1 91.56 74 ILE A O 1
ATOM 616 N N . ARG A 1 75 ? -11.859 3.197 -3.062 1 92.56 75 ARG A N 1
ATOM 617 C CA . ARG A 1 75 ? -13.25 3.572 -3.299 1 92.56 75 ARG A CA 1
ATOM 618 C C . ARG A 1 75 ? -13.945 3.959 -1.996 1 92.56 75 ARG A C 1
ATOM 620 O O . ARG A 1 75 ? -13.352 3.863 -0.92 1 92.56 75 ARG A O 1
ATOM 627 N N . ASN A 1 76 ? -15.188 4.461 -2.111 1 91.31 76 ASN A N 1
ATOM 628 C CA . ASN A 1 76 ? -16.078 4.762 -0.996 1 91.31 76 ASN A CA 1
ATOM 629 C C . ASN A 1 76 ? -17.516 4.383 -1.311 1 91.31 76 ASN A C 1
ATOM 631 O O . ASN A 1 76 ? -18.438 5.184 -1.111 1 91.31 76 ASN A O 1
ATOM 635 N N . ASP A 1 77 ? -17.719 3.168 -1.786 1 93.31 77 ASP A N 1
ATOM 636 C CA . ASP A 1 77 ? -19.047 2.764 -2.246 1 93.31 77 ASP A CA 1
ATOM 637 C C . ASP A 1 77 ? -19.578 1.598 -1.419 1 93.31 77 ASP A C 1
ATOM 639 O O . ASP A 1 77 ? -20.672 1.1 -1.678 1 93.31 77 ASP A O 1
ATOM 643 N N . GLY A 1 78 ? -18.812 1.122 -0.588 1 93.38 78 GLY A N 1
ATOM 644 C CA . GLY A 1 78 ? -19.25 0.041 0.282 1 93.38 78 GLY A CA 1
ATOM 645 C C . GLY A 1 78 ? -19.141 -1.326 -0.369 1 93.38 78 GLY A C 1
ATOM 646 O O . GLY A 1 78 ? -19.594 -2.324 0.203 1 93.38 78 GLY A O 1
ATOM 647 N N . GLN A 1 79 ? -18.547 -1.429 -1.473 1 96 79 GLN A N 1
ATOM 648 C CA . GLN A 1 79 ? -18.469 -2.691 -2.199 1 96 79 GLN A CA 1
ATOM 649 C C . GLN A 1 79 ? -17.234 -3.488 -1.784 1 96 79 GLN A C 1
ATOM 651 O O . GLN A 1 79 ? -16.266 -2.92 -1.301 1 96 79 GLN A O 1
ATOM 656 N N . ALA A 1 80 ? -17.359 -4.762 -1.946 1 97.75 80 ALA A N 1
ATOM 657 C CA . ALA A 1 80 ? -16.312 -5.699 -1.535 1 97.75 80 ALA A CA 1
ATOM 658 C C . ALA A 1 80 ? -15.031 -5.469 -2.324 1 97.75 80 ALA A C 1
ATOM 660 O O . ALA A 1 80 ? -15.07 -4.992 -3.463 1 97.75 80 ALA A O 1
ATOM 661 N N . PRO A 1 81 ? -13.898 -5.742 -1.692 1 97.69 81 PRO A N 1
ATOM 662 C CA . PRO A 1 81 ? -12.602 -5.602 -2.359 1 97.69 81 PRO A CA 1
ATOM 663 C C . PRO A 1 81 ? -12.375 -6.656 -3.438 1 97.69 81 PRO A C 1
ATOM 665 O O . PRO A 1 81 ? -12.883 -7.773 -3.332 1 97.69 81 PRO A O 1
ATOM 668 N N . PHE A 1 82 ? -11.609 -6.293 -4.43 1 98.38 82 PHE A N 1
ATOM 669 C CA . PHE A 1 82 ? -11.211 -7.227 -5.473 1 98.38 82 PHE A CA 1
ATOM 670 C C . PHE A 1 82 ? -9.953 -6.734 -6.188 1 98.38 82 PHE A C 1
ATOM 672 O O . PHE A 1 82 ? -9.539 -5.59 -6.008 1 98.38 82 PHE A O 1
ATOM 679 N N . PHE A 1 83 ? -9.32 -7.594 -6.906 1 98.31 83 PHE A N 1
ATOM 680 C CA . PHE A 1 83 ? -8.266 -7.18 -7.824 1 98.31 83 PHE A CA 1
ATOM 681 C C . 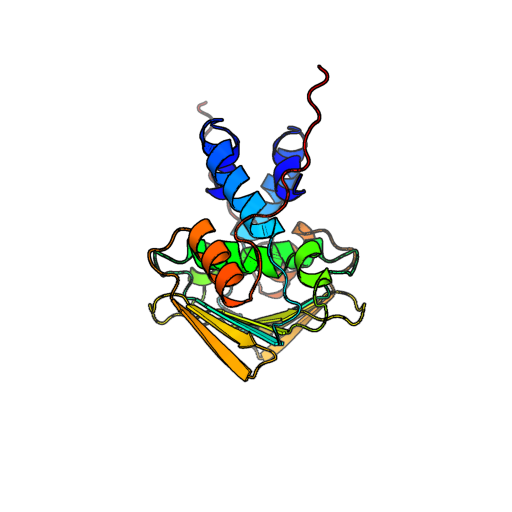PHE A 1 83 ? -8.359 -7.949 -9.133 1 98.31 83 PHE A C 1
ATOM 683 O O . PHE A 1 83 ? -8.984 -9.016 -9.195 1 98.31 83 PHE A O 1
ATOM 690 N N . VAL A 1 84 ? -7.828 -7.355 -10.164 1 98.38 84 VAL A N 1
ATOM 691 C CA . VAL A 1 84 ? -7.789 -7.93 -11.508 1 98.38 84 VAL A CA 1
ATOM 692 C C . VAL A 1 84 ? -6.344 -8.055 -11.977 1 98.38 84 VAL A C 1
ATOM 694 O O . VAL A 1 84 ? -5.555 -7.121 -11.844 1 98.38 84 VAL A O 1
ATOM 697 N N . ALA A 1 85 ? -6.012 -9.227 -12.461 1 98.38 85 ALA A N 1
ATOM 698 C CA . ALA A 1 85 ? -4.691 -9.469 -13.031 1 98.38 85 ALA A CA 1
ATOM 699 C C . ALA A 1 85 ? -4.785 -9.789 -14.523 1 98.38 85 ALA A C 1
ATOM 701 O O . ALA A 1 85 ? -5.559 -10.664 -14.93 1 98.38 85 ALA A O 1
ATOM 702 N N . ASP A 1 86 ? -4.066 -9.016 -15.289 1 98.19 86 ASP A N 1
ATOM 703 C CA . ASP A 1 86 ? -3.91 -9.305 -16.703 1 98.19 86 ASP A CA 1
ATOM 704 C C . ASP A 1 86 ? -2.658 -10.141 -16.969 1 98.19 86 ASP A C 1
ATOM 706 O O . ASP A 1 86 ? -1.543 -9.703 -16.688 1 98.19 86 ASP A O 1
ATOM 710 N N . LEU A 1 87 ? -2.889 -11.266 -17.547 1 97.44 87 LEU A N 1
ATOM 711 C CA . LEU A 1 87 ? -1.78 -12.188 -17.75 1 97.44 87 LEU A CA 1
ATOM 712 C C . LEU A 1 87 ? -1.212 -12.055 -19.172 1 97.44 87 LEU A C 1
ATOM 714 O O . LEU A 1 87 ? -1.861 -11.492 -20.047 1 97.44 87 LEU A O 1
ATOM 718 N N . ALA A 1 88 ? -0.05 -12.578 -19.328 1 95.62 88 ALA A N 1
ATOM 719 C CA . ALA A 1 88 ? 0.67 -12.508 -20.594 1 95.62 88 ALA A CA 1
ATOM 720 C C . ALA A 1 88 ? -0.035 -13.328 -21.672 1 95.62 88 ALA A C 1
ATOM 722 O O . ALA A 1 88 ? 0.076 -13.023 -22.859 1 95.62 88 ALA A O 1
ATOM 723 N N . ASP A 1 89 ? -0.733 -14.398 -21.219 1 94.12 89 ASP A N 1
ATOM 724 C CA . ASP A 1 89 ? -1.445 -15.25 -22.156 1 94.12 89 ASP A CA 1
ATOM 725 C C . ASP A 1 89 ? -2.812 -14.664 -22.5 1 94.12 89 ASP A C 1
ATOM 727 O O . ASP A 1 89 ? -3.65 -15.336 -23.109 1 94.12 89 ASP A O 1
ATOM 731 N N . LYS A 1 90 ? -3.131 -13.398 -22.016 1 92.31 90 LYS A N 1
ATOM 732 C CA . LYS A 1 90 ? -4.312 -12.609 -22.344 1 92.31 90 LYS A CA 1
ATOM 733 C C . LYS A 1 90 ? -5.496 -12.992 -21.453 1 92.31 90 LYS A C 1
ATOM 735 O O . LYS A 1 90 ? -6.602 -12.477 -21.625 1 92.31 90 LYS A O 1
ATOM 740 N N . ARG A 1 91 ? -5.262 -13.922 -20.594 1 95.69 91 ARG A N 1
ATOM 741 C CA . ARG A 1 91 ? -6.301 -14.188 -19.609 1 95.69 91 ARG A CA 1
ATOM 742 C C . ARG A 1 91 ? -6.398 -13.047 -18.594 1 95.69 91 ARG A C 1
ATOM 744 O O . ARG A 1 91 ? -5.395 -12.398 -18.281 1 95.69 91 ARG A O 1
ATOM 751 N N . LYS A 1 92 ? -7.578 -12.852 -18.188 1 97 92 LYS A N 1
ATOM 752 C CA . LYS A 1 92 ? -7.867 -11.906 -17.125 1 97 92 LYS A CA 1
ATOM 753 C C . LYS A 1 92 ? -8.43 -12.617 -15.891 1 97 92 LYS A C 1
ATOM 755 O O . LYS A 1 92 ? -9.453 -13.305 -15.977 1 97 92 LYS A O 1
ATOM 760 N N . LEU A 1 93 ? -7.746 -12.484 -14.766 1 97.25 93 LEU A N 1
ATOM 761 C CA . LEU A 1 93 ? -8.188 -13.102 -13.516 1 97.25 93 LEU A CA 1
ATOM 762 C C . LEU A 1 93 ? -8.82 -12.07 -12.594 1 97.25 93 LEU A C 1
ATOM 764 O O . LEU A 1 93 ? -8.203 -11.055 -12.273 1 97.25 93 LEU A O 1
ATOM 768 N N . VAL A 1 94 ? -10.055 -12.312 -12.266 1 97.75 94 VAL A N 1
ATOM 769 C CA . VAL A 1 94 ? -10.742 -11.453 -11.312 1 97.75 94 VAL A CA 1
ATOM 770 C C . VAL A 1 94 ? -10.828 -12.156 -9.953 1 97.75 94 VAL A C 1
ATOM 772 O O . VAL A 1 94 ? -11.422 -13.227 -9.844 1 97.75 94 VAL A O 1
ATOM 775 N N . PHE A 1 95 ? -10.305 -11.523 -8.867 1 97.62 95 PHE A N 1
ATOM 776 C CA . PHE A 1 95 ? -10.297 -12.086 -7.523 1 97.62 95 PHE A CA 1
ATOM 777 C C . PHE A 1 95 ? -11.188 -11.273 -6.59 1 97.62 95 PHE A C 1
ATOM 779 O O . PHE A 1 95 ? -10.883 -10.109 -6.293 1 97.62 95 PHE A O 1
ATOM 786 N N . LYS A 1 96 ? -12.219 -11.852 -6.199 1 97.62 96 LYS A N 1
ATOM 787 C CA . LYS A 1 96 ? -13.016 -11.297 -5.102 1 97.62 96 LYS A CA 1
ATOM 788 C C . LYS A 1 96 ? -12.539 -11.836 -3.756 1 97.62 96 LYS A C 1
ATOM 790 O O . LYS A 1 96 ? -12.758 -13 -3.428 1 97.62 96 LYS A O 1
ATOM 795 N N . THR A 1 97 ? -11.984 -10.992 -2.936 1 97.88 97 THR A N 1
ATOM 796 C CA . THR A 1 97 ? -11.188 -11.492 -1.825 1 97.88 97 THR A CA 1
ATOM 797 C C . THR A 1 97 ? -11.984 -11.469 -0.526 1 97.88 97 THR A C 1
ATOM 799 O O . THR A 1 97 ? -11.516 -11.938 0.511 1 97.88 97 THR A O 1
ATOM 802 N N . ALA A 1 98 ? -13.172 -10.93 -0.604 1 96.38 98 ALA A N 1
ATOM 803 C CA . ALA A 1 98 ? -13.992 -10.875 0.602 1 96.38 98 ALA A CA 1
ATOM 804 C C . ALA A 1 98 ? -14.227 -12.273 1.165 1 96.38 98 ALA A C 1
ATOM 806 O O . ALA A 1 98 ? -14.586 -13.195 0.428 1 96.38 98 ALA A O 1
ATOM 807 N N . GLY A 1 99 ? -13.977 -12.43 2.436 1 94.88 99 GLY A N 1
ATOM 808 C CA . GLY A 1 99 ? -14.227 -13.703 3.1 1 94.88 99 GLY A CA 1
ATOM 809 C C . GLY A 1 99 ? -13.055 -14.656 3.008 1 94.88 99 GLY A C 1
ATOM 810 O O . GLY A 1 99 ? -13.078 -15.742 3.594 1 94.88 99 GLY A O 1
ATOM 811 N N . MET A 1 100 ? -12.031 -14.273 2.41 1 95.25 100 MET A N 1
ATOM 812 C CA . MET A 1 100 ? -10.867 -15.148 2.266 1 95.25 100 MET A CA 1
ATOM 813 C C . MET A 1 100 ? -9.797 -14.797 3.293 1 95.25 100 MET A C 1
ATOM 815 O O . MET A 1 100 ? -9.727 -13.656 3.764 1 95.25 100 MET A O 1
ATOM 819 N N . GLU A 1 101 ? -9.016 -15.766 3.596 1 94.12 101 GLU A N 1
ATOM 820 C CA . GLU A 1 101 ? -7.809 -15.523 4.379 1 94.12 101 GLU A CA 1
ATOM 821 C C . GLU A 1 101 ? -6.668 -15.031 3.49 1 94.12 101 GLU A C 1
ATOM 823 O O . GLU A 1 101 ? -6.539 -15.461 2.342 1 94.12 101 GLU A O 1
ATOM 828 N N . PRO A 1 102 ? -5.867 -14.172 4.016 1 93.69 102 PRO A N 1
ATOM 829 C CA . PRO A 1 102 ? -4.754 -13.641 3.232 1 93.69 102 PRO A CA 1
ATOM 830 C C . PRO A 1 102 ? -3.941 -14.727 2.535 1 93.69 102 PRO A C 1
ATOM 832 O O . PRO A 1 102 ? -3.631 -14.602 1.348 1 93.69 102 PRO A O 1
ATOM 835 N N . MET A 1 103 ? -3.682 -15.766 3.219 1 94.44 103 MET A N 1
ATOM 836 C CA . MET A 1 103 ? -2.881 -16.844 2.641 1 94.44 103 MET A CA 1
ATOM 837 C C . MET A 1 103 ? -3.607 -17.484 1.469 1 94.44 103 MET A C 1
ATOM 839 O O . MET A 1 103 ? -2.988 -17.828 0.46 1 94.44 103 MET A O 1
ATOM 843 N N . ASP A 1 104 ? -4.836 -17.688 1.611 1 96 104 ASP A N 1
ATOM 844 C CA . ASP A 1 104 ? -5.633 -18.312 0.564 1 96 104 ASP A CA 1
ATOM 845 C C . ASP A 1 104 ? -5.613 -17.484 -0.718 1 96 104 ASP A C 1
ATOM 847 O O . ASP A 1 104 ? -5.574 -18.047 -1.819 1 96 104 ASP A O 1
ATOM 851 N N . VAL A 1 105 ? -5.652 -16.188 -0.591 1 97.56 105 VAL A N 1
ATOM 852 C CA . VAL A 1 105 ? -5.609 -15.305 -1.751 1 97.56 105 VAL A CA 1
ATOM 853 C C . VAL A 1 105 ? -4.301 -15.508 -2.508 1 97.56 105 VAL A C 1
ATOM 855 O O . VAL A 1 105 ? -4.301 -15.68 -3.729 1 97.56 105 VAL A O 1
ATOM 858 N N . VAL A 1 106 ? -3.236 -15.555 -1.742 1 97.31 106 VAL A N 1
ATOM 859 C CA . VAL A 1 106 ? -1.909 -15.68 -2.334 1 97.31 106 VAL A CA 1
ATOM 860 C C . VAL A 1 106 ? -1.766 -17.047 -2.992 1 97.31 106 VAL A C 1
ATOM 862 O O . VAL A 1 106 ? -1.305 -17.156 -4.133 1 97.31 106 VAL A O 1
ATOM 865 N N . ILE A 1 107 ? -2.244 -18.047 -2.352 1 96.62 107 ILE A N 1
ATOM 866 C CA . ILE A 1 107 ? -2.137 -19.406 -2.861 1 96.62 107 ILE A CA 1
ATOM 867 C C . ILE A 1 107 ? -2.945 -19.547 -4.152 1 96.62 107 ILE A C 1
ATOM 869 O O . ILE A 1 107 ? -2.48 -20.141 -5.121 1 96.62 107 ILE A O 1
ATOM 873 N N . ARG A 1 108 ? -4.082 -19.016 -4.16 1 97.19 108 ARG A N 1
ATOM 874 C CA . ARG A 1 108 ? -4.926 -19.062 -5.348 1 97.19 108 ARG A CA 1
ATOM 875 C C . ARG A 1 108 ? -4.277 -18.328 -6.508 1 97.19 108 ARG A C 1
ATOM 877 O O . ARG A 1 108 ? -4.281 -18.812 -7.645 1 97.19 108 ARG A O 1
ATOM 884 N N . PHE A 1 109 ? -3.75 -17.188 -6.227 1 98.06 109 PHE A N 1
ATOM 885 C CA . PHE A 1 109 ? -3.045 -16.422 -7.242 1 98.06 109 PHE A CA 1
ATOM 886 C C . PHE A 1 109 ? -1.881 -17.219 -7.82 1 98.06 109 PHE A C 1
ATOM 888 O O . PHE A 1 109 ? -1.715 -17.297 -9.039 1 98.06 109 PHE A O 1
ATOM 895 N N . ASN A 1 110 ? -1.147 -17.812 -6.961 1 97.5 110 ASN A N 1
ATOM 896 C CA . ASN A 1 110 ? -0.011 -18.609 -7.391 1 97.5 110 ASN A CA 1
ATOM 897 C C . ASN A 1 110 ? -0.451 -19.781 -8.281 1 97.5 110 ASN A C 1
ATOM 899 O O . ASN A 1 110 ? 0.141 -20.016 -9.336 1 97.5 110 ASN A O 1
ATOM 903 N N . LYS A 1 111 ? -1.461 -20.422 -7.859 1 96.38 111 LYS A N 1
ATOM 904 C CA . LYS A 1 111 ? -1.977 -21.562 -8.625 1 96.38 111 LYS A CA 1
ATOM 905 C C . LYS A 1 111 ? -2.387 -21.125 -10.031 1 96.38 111 LYS A C 1
ATOM 907 O O . LYS A 1 111 ? -2.035 -21.797 -11.008 1 96.38 111 LYS A O 1
ATOM 912 N N . LEU A 1 112 ? -3.064 -20.094 -10.102 1 96 112 LEU A N 1
ATOM 913 C CA . LEU A 1 112 ? -3.639 -19.641 -11.367 1 96 112 LEU A CA 1
ATOM 914 C C . LEU A 1 112 ? -2.561 -19.078 -12.281 1 96 112 LEU A C 1
ATOM 916 O O . LEU A 1 112 ? -2.742 -19.031 -13.5 1 96 112 LEU A O 1
ATOM 920 N N . THR A 1 113 ? -1.415 -18.672 -11.719 1 96.06 113 THR A N 1
ATOM 921 C CA . THR A 1 113 ? -0.336 -18.125 -12.531 1 96.06 113 THR A CA 1
ATOM 922 C C . THR A 1 113 ? 0.747 -19.172 -12.773 1 96.06 113 THR A C 1
ATOM 924 O O . THR A 1 113 ? 1.809 -18.859 -13.32 1 96.06 113 THR A O 1
ATOM 927 N N . GLY A 1 114 ? 0.535 -20.328 -12.281 1 93.69 114 GLY A N 1
ATOM 928 C CA . GLY A 1 114 ? 1.439 -21.438 -12.547 1 93.69 114 GLY A CA 1
ATOM 929 C C . GLY A 1 114 ? 2.592 -21.516 -11.562 1 93.69 114 GLY A C 1
ATOM 930 O O . GLY A 1 114 ? 3.625 -22.125 -11.859 1 93.69 114 GLY A O 1
ATOM 931 N N . ASN A 1 115 ? 2.447 -20.906 -10.453 1 95.25 115 ASN A N 1
ATOM 932 C CA . ASN A 1 115 ? 3.465 -20.953 -9.406 1 95.25 115 ASN A CA 1
ATOM 933 C C . ASN A 1 115 ? 3.135 -22 -8.352 1 95.25 115 ASN A C 1
ATOM 935 O O . ASN A 1 115 ? 1.987 -22.438 -8.234 1 95.25 115 ASN A O 1
ATOM 939 N N . PRO A 1 116 ? 4.219 -22.453 -7.566 1 94.44 116 PRO A N 1
ATOM 940 C CA . PRO A 1 116 ? 3.91 -23.312 -6.418 1 94.44 116 PRO A CA 1
ATOM 941 C C . PRO A 1 116 ? 3.07 -22.594 -5.359 1 94.44 116 PRO A C 1
ATOM 943 O O . PRO A 1 116 ? 3.074 -21.359 -5.293 1 94.44 116 PRO A O 1
ATOM 946 N N . GLU A 1 117 ? 2.346 -23.344 -4.598 1 91.94 117 GLU A N 1
ATOM 947 C CA . GLU A 1 117 ? 1.519 -22.766 -3.547 1 91.94 117 GLU A CA 1
ATOM 948 C C . GLU A 1 117 ? 2.375 -22.109 -2.475 1 91.94 117 GLU A C 1
ATOM 950 O O . GLU A 1 117 ? 2.037 -21.031 -1.981 1 91.94 117 GLU A O 1
ATOM 955 N N . LEU A 1 118 ? 3.48 -22.812 -2.178 1 90.69 118 LEU A N 1
ATOM 956 C CA . LEU A 1 118 ? 4.387 -22.312 -1.146 1 90.69 118 LEU A CA 1
ATOM 957 C C . LEU A 1 118 ? 5.824 -22.297 -1.65 1 90.69 118 LEU A C 1
ATOM 959 O O . LEU A 1 118 ? 6.227 -23.172 -2.428 1 90.69 118 LEU A O 1
ATOM 963 N N . GLY A 1 119 ? 6.57 -21.203 -1.176 1 89.75 119 GLY A N 1
ATOM 964 C CA . GLY A 1 119 ? 7.984 -21.141 -1.503 1 89.75 119 GLY A CA 1
ATOM 965 C C . GLY A 1 119 ? 8.859 -21.953 -0.573 1 89.75 119 GLY A C 1
ATOM 966 O O . GLY A 1 119 ? 8.359 -22.562 0.375 1 89.75 119 GLY A O 1
ATOM 967 N N . ASN A 1 120 ? 10.219 -22.078 -0.949 1 76.81 120 ASN A N 1
ATOM 968 C CA . ASN A 1 120 ? 11.172 -22.891 -0.202 1 76.81 120 ASN A CA 1
ATOM 969 C C . ASN A 1 120 ? 11.422 -22.328 1.191 1 76.81 120 ASN A C 1
ATOM 971 O O . ASN A 1 120 ? 11.531 -21.109 1.361 1 76.81 120 ASN A O 1
ATOM 975 N N . ALA A 1 121 ? 11.102 -23.219 2.238 1 70.12 121 ALA A N 1
ATOM 976 C CA . ALA A 1 121 ? 11.516 -22.812 3.578 1 70.12 121 ALA A CA 1
ATOM 977 C C . ALA A 1 121 ? 13.039 -22.828 3.709 1 70.12 121 ALA A C 1
ATOM 979 O O . ALA A 1 121 ? 13.711 -23.641 3.064 1 70.12 121 ALA A O 1
ATOM 980 N N . GLY A 1 122 ? 13.836 -21.797 3.688 1 53.5 122 GLY A N 1
ATOM 981 C CA . GLY A 1 122 ? 15.25 -21.953 3.986 1 53.5 122 GLY A CA 1
ATOM 982 C C . GLY A 1 122 ? 15.531 -23.062 4.98 1 53.5 122 GLY A C 1
ATOM 983 O O . GLY A 1 122 ? 14.742 -23.312 5.898 1 53.5 122 GLY A O 1
ATOM 984 N N . LEU A 1 123 ? 16.047 -24.234 4.633 1 40.47 123 LEU A N 1
ATOM 985 C CA . LEU A 1 123 ? 16.5 -25.297 5.543 1 40.47 123 LEU A CA 1
ATOM 986 C C . LEU A 1 123 ? 17.219 -24.703 6.75 1 40.47 123 LEU A C 1
ATOM 988 O O . LEU A 1 123 ? 18.266 -24.078 6.602 1 40.47 123 LEU A O 1
ATOM 992 N N . ARG A 1 124 ? 16.672 -24.031 7.777 1 43.22 124 ARG A N 1
ATOM 993 C CA . ARG A 1 124 ? 17.469 -24.031 9 1 43.22 124 ARG A CA 1
ATOM 994 C C . ARG A 1 124 ? 18 -25.422 9.312 1 43.22 124 ARG A C 1
ATOM 996 O O . ARG A 1 124 ? 17.219 -26.375 9.461 1 43.22 124 ARG A O 1
ATOM 1003 N N . THR A 1 125 ? 19.047 -25.781 8.688 1 32.56 125 THR A N 1
ATOM 1004 C CA . THR A 1 125 ? 19.734 -27 9.094 1 32.56 125 THR A CA 1
ATOM 1005 C C . THR A 1 125 ? 19.75 -27.125 10.617 1 32.56 125 THR A C 1
ATOM 1007 O O . THR A 1 125 ? 20.359 -26.297 11.305 1 32.56 125 THR A O 1
ATOM 1010 N N . VAL A 1 126 ? 18.781 -27.562 11.172 1 35.34 126 VAL A N 1
ATOM 1011 C CA . VAL A 1 126 ? 18.969 -27.969 12.562 1 35.34 126 VAL A CA 1
ATOM 1012 C C . VAL A 1 126 ? 20.203 -28.875 12.68 1 35.34 126 VAL A C 1
ATOM 1014 O O . VAL A 1 126 ? 20.328 -29.859 11.945 1 35.34 126 VAL A O 1
ATOM 1017 N N . PRO A 1 127 ? 21.344 -28.297 13.305 1 34.66 127 PRO A N 1
ATOM 1018 C CA . PRO A 1 127 ? 22.438 -29.219 13.562 1 34.66 127 PRO A CA 1
ATOM 1019 C C . PRO A 1 127 ? 21.969 -30.547 14.148 1 34.66 127 PRO A C 1
ATOM 1021 O O . PRO A 1 127 ? 21.094 -30.562 15.016 1 34.66 127 PRO A O 1
ATOM 1024 N N . GLN A 1 128 ? 22.125 -31.531 13.414 1 28.66 128 GLN A N 1
ATOM 1025 C CA . GLN A 1 128 ? 22.094 -32.812 14.094 1 28.66 128 GLN A CA 1
ATOM 1026 C C . GLN A 1 128 ? 23.109 -32.875 15.227 1 28.66 128 GLN A C 1
ATOM 1028 O O . GLN A 1 128 ? 24.234 -32.344 15.094 1 28.66 128 GLN A O 1
ATOM 1033 N N . MET B 1 1 ? 13.891 -10.609 8.492 1 24.47 1 MET B N 1
ATOM 1034 C CA . MET B 1 1 ? 13.141 -9.914 9.523 1 24.47 1 MET B CA 1
ATOM 1035 C C . MET B 1 1 ? 12.68 -8.539 9.039 1 24.47 1 MET B C 1
ATOM 1037 O O . MET B 1 1 ? 13.492 -7.746 8.555 1 24.47 1 MET B O 1
ATOM 1041 N N . CYS B 1 2 ? 11.484 -8.477 8.516 1 30.81 2 CYS B N 1
ATOM 1042 C CA . CYS B 1 2 ? 11.07 -7.215 7.898 1 30.81 2 CYS B CA 1
ATOM 1043 C C . CYS B 1 2 ? 11.344 -6.039 8.828 1 30.81 2 CYS B C 1
ATOM 1045 O O . CYS B 1 2 ? 11.148 -6.148 10.047 1 30.81 2 CYS B O 1
ATOM 1047 N N . ARG B 1 3 ? 11.977 -5.238 8.383 1 35.47 3 ARG B N 1
ATOM 1048 C CA . ARG B 1 3 ? 12.5 -4.145 9.195 1 35.47 3 ARG B CA 1
ATOM 1049 C C . ARG B 1 3 ? 11.391 -3.48 10 1 35.47 3 ARG B C 1
ATOM 1051 O O . ARG B 1 3 ? 11.648 -2.904 11.062 1 35.47 3 ARG B O 1
ATOM 1058 N N . MET B 1 4 ? 10.234 -3.482 9.461 1 34.28 4 MET B N 1
ATOM 1059 C CA . MET B 1 4 ? 9.148 -2.924 10.258 1 34.28 4 MET B CA 1
ATOM 1060 C C . MET B 1 4 ? 8.938 -3.729 11.531 1 34.28 4 MET B C 1
ATOM 1062 O O . MET B 1 4 ? 8.727 -3.158 12.602 1 34.28 4 MET B O 1
ATOM 1066 N N . TRP B 1 5 ? 9.156 -5.117 11.344 1 33.28 5 TRP B N 1
ATOM 1067 C CA . TRP B 1 5 ? 8.969 -5.988 12.5 1 33.28 5 TRP B CA 1
ATOM 1068 C C . TRP B 1 5 ? 10.125 -5.855 13.484 1 33.28 5 TRP B C 1
ATOM 1070 O O . TRP B 1 5 ? 9.93 -5.918 14.703 1 33.28 5 TRP B O 1
ATOM 1080 N N . GLN B 1 6 ? 11.227 -5.699 13.133 1 32.12 6 GLN B N 1
ATOM 1081 C CA . GLN B 1 6 ? 12.406 -5.645 13.992 1 32.12 6 GLN B CA 1
ATOM 1082 C C . GLN B 1 6 ? 12.375 -4.402 14.883 1 32.12 6 GLN B C 1
ATOM 1084 O O . GLN B 1 6 ? 12.828 -4.445 16.031 1 32.12 6 GLN B O 1
ATOM 1089 N N . SER B 1 7 ? 11.953 -3.396 14.508 1 33.09 7 SER B N 1
ATOM 1090 C CA . SER B 1 7 ? 12.086 -2.174 15.289 1 33.09 7 SER B CA 1
ATOM 1091 C C . SER B 1 7 ? 11.172 -2.205 16.516 1 33.09 7 SER B C 1
ATOM 1093 O O . SER B 1 7 ? 11.367 -1.43 17.453 1 33.09 7 SER B O 1
ATOM 1095 N N . ILE B 1 8 ? 10.039 -2.895 16.531 1 34.97 8 ILE B N 1
ATOM 1096 C CA . ILE B 1 8 ? 9.219 -2.891 17.75 1 34.97 8 ILE B CA 1
ATOM 1097 C C . ILE B 1 8 ? 10 -3.51 18.906 1 34.97 8 ILE B C 1
ATOM 1099 O O . ILE B 1 8 ? 9.867 -3.08 20.047 1 34.97 8 ILE B O 1
ATOM 1103 N N . ARG B 1 9 ? 10.781 -4.438 18.75 1 34.38 9 ARG B N 1
ATOM 1104 C CA . ARG B 1 9 ? 11.375 -5.125 19.875 1 34.38 9 ARG B CA 1
ATOM 1105 C C . ARG B 1 9 ? 12.352 -4.215 20.625 1 34.38 9 ARG B C 1
ATOM 1107 O O . ARG B 1 9 ? 12.602 -4.398 21.812 1 34.38 9 ARG B O 1
ATOM 1114 N N . ALA B 1 10 ? 13.242 -3.578 20.078 1 38.56 10 ALA B N 1
ATOM 1115 C CA . ALA B 1 10 ? 14.406 -3.162 20.859 1 38.56 10 ALA B CA 1
ATOM 1116 C C . ALA B 1 10 ? 14.07 -1.983 21.766 1 38.56 10 ALA B C 1
ATOM 1118 O O . ALA B 1 10 ? 14.961 -1.416 22.406 1 38.56 10 ALA B O 1
ATOM 1119 N N . GLY B 1 11 ? 12.859 -1.771 22.109 1 35.09 11 GLY B N 1
ATOM 1120 C CA . GLY B 1 11 ? 12.555 -0.815 23.156 1 35.09 11 GLY B CA 1
ATOM 1121 C C . GLY B 1 11 ? 12.797 0.624 22.75 1 35.09 11 GLY B C 1
ATOM 1122 O O . GLY B 1 11 ? 12.148 1.54 23.25 1 35.09 11 GLY B O 1
ATOM 1123 N N . VAL B 1 12 ? 14.031 1.092 22.5 1 41.31 12 VAL B N 1
ATOM 1124 C CA . VAL B 1 12 ? 14.555 2.406 22.141 1 41.31 12 VAL B CA 1
ATOM 1125 C C . VAL B 1 12 ? 13.789 2.947 20.938 1 41.31 12 VAL B C 1
ATOM 1127 O O . VAL B 1 12 ? 13.797 4.152 20.688 1 41.31 12 VAL B O 1
ATOM 1130 N N . ARG B 1 13 ? 13.289 2.121 20 1 47.56 13 ARG B N 1
ATOM 1131 C CA . ARG B 1 13 ? 12.688 2.295 18.672 1 47.56 13 ARG B CA 1
ATOM 1132 C C . ARG B 1 13 ? 11.242 2.77 18.797 1 47.56 13 ARG B C 1
ATOM 1134 O O . ARG B 1 13 ? 10.57 2.99 17.781 1 47.56 13 ARG B O 1
ATOM 1141 N N . TRP B 1 14 ? 10.758 2.732 20.094 1 49.25 14 TRP B N 1
ATOM 1142 C CA . TRP B 1 14 ? 9.414 3.129 20.5 1 49.25 14 TRP B CA 1
ATOM 1143 C C . TRP B 1 14 ? 9.188 4.621 20.266 1 49.25 14 TRP B C 1
ATOM 1145 O O . TRP B 1 14 ? 8.156 5.02 19.719 1 49.25 14 TRP B O 1
ATOM 1155 N N . ARG B 1 15 ? 10.297 5.48 20.562 1 58.03 15 ARG B N 1
ATOM 1156 C CA . ARG B 1 15 ? 10.062 6.918 20.484 1 58.03 15 ARG B CA 1
ATOM 1157 C C . ARG B 1 15 ? 9.797 7.359 19.062 1 58.03 15 ARG B C 1
ATOM 1159 O O . ARG B 1 15 ? 8.844 8.102 18.797 1 58.03 15 ARG B O 1
ATOM 1166 N N . PRO B 1 16 ? 10.672 6.793 18.266 1 61.62 16 PRO B N 1
ATOM 1167 C CA . PRO B 1 16 ? 10.445 7.258 16.906 1 61.62 16 PRO B CA 1
ATOM 1168 C C . PRO B 1 16 ? 9.125 6.762 16.312 1 61.62 16 PRO B C 1
ATOM 1170 O O . PRO B 1 16 ? 8.438 7.504 15.617 1 61.62 16 PRO B O 1
ATOM 1173 N N . VAL B 1 17 ? 8.688 5.637 16.609 1 71.06 17 VAL B N 1
ATOM 1174 C CA . VAL B 1 17 ? 7.441 5.062 16.109 1 71.06 17 VAL B CA 1
ATOM 1175 C C . VAL B 1 17 ? 6.25 5.801 16.719 1 71.06 17 VAL B C 1
ATOM 1177 O O . VAL B 1 17 ? 5.273 6.09 16.016 1 71.06 17 VAL B O 1
ATOM 1180 N N . GLU B 1 18 ? 6.52 6.219 17.969 1 77.5 18 GLU B N 1
ATOM 1181 C CA . GLU B 1 18 ? 5.453 6.965 18.625 1 77.5 18 GLU B CA 1
ATOM 1182 C C . GLU B 1 18 ? 5.266 8.344 18 1 77.5 18 GLU B C 1
ATOM 1184 O O . GLU B 1 18 ? 4.137 8.781 17.781 1 77.5 18 GLU B O 1
ATOM 1189 N N . ARG B 1 19 ? 6.434 9.016 17.75 1 83 19 ARG B N 1
ATOM 1190 C CA . ARG B 1 19 ? 6.344 10.336 17.141 1 83 19 ARG B CA 1
ATOM 1191 C C . ARG B 1 19 ? 5.742 10.258 15.742 1 83 19 ARG B C 1
ATOM 1193 O O . ARG B 1 19 ? 4.953 11.117 15.344 1 83 19 ARG B O 1
ATOM 1200 N N . PHE B 1 20 ? 6.137 9.25 15.008 1 90.19 20 PHE B N 1
ATOM 1201 C CA . PHE B 1 20 ? 5.543 9.023 13.695 1 90.19 20 PHE B CA 1
ATOM 1202 C C . PHE B 1 20 ? 4.039 8.805 13.812 1 90.19 20 PHE B C 1
ATOM 1204 O O . PHE B 1 20 ? 3.258 9.391 13.07 1 90.19 20 PHE B O 1
ATOM 1211 N N . ALA B 1 21 ? 3.701 8.023 14.766 1 89.19 21 ALA B N 1
ATOM 1212 C CA . ALA B 1 21 ? 2.283 7.734 14.977 1 89.19 21 ALA B CA 1
ATOM 1213 C C . ALA B 1 21 ? 1.508 9.008 15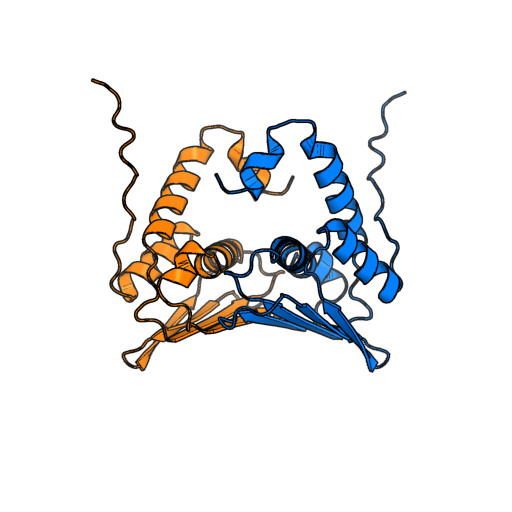.297 1 89.19 21 ALA B C 1
ATOM 1215 O O . ALA B 1 21 ? 0.396 9.211 14.797 1 89.19 21 ALA B O 1
ATOM 1216 N N . LEU B 1 22 ? 2.047 9.875 16.078 1 90.62 22 LEU B N 1
ATOM 1217 C CA . LEU B 1 22 ? 1.399 11.133 16.422 1 90.62 22 LEU B CA 1
ATOM 1218 C C . LEU B 1 22 ? 1.27 12.031 15.203 1 90.62 22 LEU B C 1
ATOM 1220 O O . LEU B 1 22 ? 0.271 12.734 15.047 1 90.62 22 LEU B O 1
ATOM 1224 N N . SER B 1 23 ? 2.266 12.078 14.336 1 93.81 23 SER B N 1
ATOM 1225 C CA . SER B 1 23 ? 2.186 12.867 13.109 1 93.81 23 SER B CA 1
ATOM 1226 C C . SER B 1 23 ? 1.079 12.352 12.195 1 93.81 23 SER B C 1
ATOM 1228 O O . SER B 1 23 ? 0.368 13.141 11.57 1 93.81 23 SER B O 1
ATOM 1230 N N . VAL B 1 24 ? 0.935 11.086 12.133 1 94.38 24 VAL B N 1
ATOM 1231 C CA . VAL B 1 24 ? -0.08 10.453 11.297 1 94.38 24 VAL B CA 1
ATOM 1232 C C . VAL B 1 24 ? -1.472 10.797 11.82 1 94.38 24 VAL B C 1
ATOM 1234 O O . VAL B 1 24 ? -2.395 11.039 11.039 1 94.38 24 VAL B O 1
ATOM 1237 N N . ARG B 1 25 ? -1.58 10.852 13.148 1 94.19 25 ARG B N 1
ATOM 1238 C CA . ARG B 1 25 ? -2.865 11.156 13.766 1 94.19 25 ARG B CA 1
ATOM 1239 C C . ARG B 1 25 ? -3.334 12.555 13.391 1 94.19 25 ARG B C 1
ATOM 1241 O O . ARG B 1 25 ? -4.527 12.859 13.469 1 94.19 25 ARG B O 1
ATOM 1248 N N . ALA B 1 26 ? -2.42 13.344 13.016 1 96.25 26 ALA B N 1
ATOM 1249 C CA . ALA B 1 26 ? -2.736 14.734 12.695 1 96.25 26 ALA B CA 1
ATOM 1250 C C . ALA B 1 26 ? -3.154 14.875 11.234 1 96.25 26 ALA B C 1
ATOM 1252 O O . ALA B 1 26 ? -3.621 15.938 10.812 1 96.25 26 ALA B O 1
ATOM 1253 N N . ILE B 1 27 ? -3.07 13.859 10.43 1 97.5 27 ILE B N 1
ATOM 1254 C CA . ILE B 1 27 ? -3.408 13.953 9.008 1 97.5 27 ILE B CA 1
ATOM 1255 C C . ILE B 1 27 ? -4.914 14.148 8.852 1 97.5 27 ILE B C 1
ATOM 1257 O O . ILE B 1 27 ? -5.711 13.414 9.438 1 97.5 27 ILE B O 1
ATOM 1261 N N . ASN B 1 28 ? -5.285 15.203 8.125 1 97.5 28 ASN B N 1
ATOM 1262 C CA . ASN B 1 28 ? -6.652 15.484 7.695 1 97.5 28 ASN B CA 1
ATOM 1263 C C . ASN B 1 28 ? -6.715 15.797 6.203 1 97.5 28 ASN B C 1
ATOM 1265 O O . ASN B 1 28 ? -6.047 16.719 5.727 1 97.5 28 ASN B O 1
ATOM 1269 N N . LEU B 1 29 ? -7.547 15.047 5.465 1 97.5 29 LEU B N 1
ATOM 1270 C CA . LEU B 1 29 ? -7.559 15.156 4.012 1 97.5 29 LEU B CA 1
ATOM 1271 C C . LEU B 1 29 ? -8.711 16.031 3.539 1 97.5 29 LEU B C 1
ATOM 1273 O O . LEU B 1 29 ? -9.039 16.047 2.35 1 97.5 29 LEU B O 1
ATOM 1277 N N . LYS B 1 30 ? -9.328 16.75 4.449 1 96.81 30 LYS B N 1
ATOM 1278 C CA . LYS B 1 30 ? -10.523 17.516 4.137 1 96.81 30 LYS B CA 1
ATOM 1279 C C . LYS B 1 30 ? -10.297 18.438 2.939 1 96.81 30 LYS B C 1
ATOM 1281 O O . LYS B 1 30 ? -11.195 18.656 2.131 1 96.81 30 LYS B O 1
ATOM 1286 N N . ASP B 1 31 ? -9.086 18.938 2.797 1 96.62 31 ASP B N 1
ATOM 1287 C CA . ASP B 1 31 ? -8.805 19.891 1.738 1 96.62 31 ASP B CA 1
ATOM 1288 C C . ASP B 1 31 ? -8.016 19.25 0.601 1 96.62 31 ASP B C 1
ATOM 1290 O O . ASP B 1 31 ? -7.371 19.938 -0.191 1 96.62 31 ASP B O 1
ATOM 1294 N N . VAL B 1 32 ? -8.031 17.938 0.523 1 97.81 32 VAL B N 1
ATOM 1295 C CA . VAL B 1 32 ? -7.289 17.203 -0.5 1 97.81 32 VAL B CA 1
ATOM 1296 C C . VAL B 1 32 ? -8.258 16.531 -1.462 1 97.81 32 VAL B C 1
ATOM 1298 O O . VAL B 1 32 ? -9.18 15.828 -1.033 1 97.81 32 VAL B O 1
ATOM 1301 N N . ASN B 1 33 ? -8.062 16.734 -2.752 1 96.94 33 ASN B N 1
ATOM 1302 C CA . ASN B 1 33 ? -8.906 16.109 -3.766 1 96.94 33 ASN B CA 1
ATOM 1303 C C . ASN B 1 33 ? -8.359 14.758 -4.195 1 96.94 33 ASN B C 1
ATOM 1305 O O . ASN B 1 33 ? -9.109 13.789 -4.316 1 96.94 33 ASN B O 1
ATOM 1309 N N . SER B 1 34 ? -7.113 14.75 -4.379 1 96.69 34 SER B N 1
ATOM 1310 C CA . SER B 1 34 ? -6.5 13.508 -4.832 1 96.69 34 SER B CA 1
ATOM 1311 C C . SER B 1 34 ? -5.02 13.461 -4.469 1 96.69 34 SER B C 1
ATOM 1313 O O . SER B 1 34 ? -4.395 14.492 -4.238 1 96.69 34 SER B O 1
ATOM 1315 N N . VAL B 1 35 ? -4.465 12.195 -4.324 1 97.5 35 VAL B N 1
ATOM 1316 C CA . VAL B 1 35 ? -3.043 11.945 -4.102 1 97.5 35 VAL B CA 1
ATOM 1317 C C . VAL B 1 35 ? -2.541 10.898 -5.094 1 97.5 35 VAL B C 1
ATOM 1319 O O . VAL B 1 35 ? -3.113 9.812 -5.211 1 97.5 35 VAL B O 1
ATOM 1322 N N . HIS B 1 36 ? -1.541 11.273 -5.82 1 96.94 36 HIS B N 1
ATOM 1323 C CA . HIS B 1 36 ? -0.885 10.359 -6.746 1 96.94 36 HIS B CA 1
ATOM 1324 C C . HIS B 1 36 ? 0.502 9.969 -6.246 1 96.94 36 HIS B C 1
ATOM 1326 O O . HIS B 1 36 ? 1.374 10.828 -6.094 1 96.94 36 HIS B O 1
ATOM 1332 N N . ILE B 1 37 ? 0.709 8.703 -6.039 1 96.62 37 ILE B N 1
ATOM 1333 C CA . ILE B 1 37 ? 1.964 8.18 -5.508 1 96.62 37 ILE B CA 1
ATOM 1334 C C . ILE B 1 37 ? 2.75 7.492 -6.621 1 96.62 37 ILE B C 1
ATOM 1336 O O . ILE B 1 37 ? 2.195 6.695 -7.379 1 96.62 37 ILE B O 1
ATOM 1340 N N . SER B 1 38 ? 4.023 7.84 -6.707 1 96.44 38 SER B N 1
ATOM 1341 C CA . SER B 1 38 ? 4.902 7.266 -7.723 1 96.44 38 SER B CA 1
ATOM 1342 C C . SER B 1 38 ? 6.234 6.836 -7.121 1 96.44 38 SER B C 1
ATOM 1344 O O . SER B 1 38 ? 6.941 7.652 -6.523 1 96.44 38 SER B O 1
ATOM 1346 N N . LEU B 1 39 ? 6.578 5.523 -7.328 1 95.62 39 LEU B N 1
ATOM 1347 C CA . LEU B 1 39 ? 7.844 5.074 -6.754 1 95.62 39 LEU B CA 1
ATOM 1348 C C . LEU B 1 39 ? 8.414 3.906 -7.551 1 95.62 39 LEU B C 1
ATOM 1350 O O . LEU B 1 39 ? 7.68 3.191 -8.227 1 95.62 39 LEU B O 1
ATOM 1354 N N . ASP B 1 40 ? 9.688 3.812 -7.496 1 95.25 40 ASP B N 1
ATOM 1355 C CA . ASP B 1 40 ? 10.422 2.627 -7.926 1 95.25 40 ASP B CA 1
ATOM 1356 C C . ASP B 1 40 ? 10.875 1.797 -6.727 1 95.25 40 ASP B C 1
ATOM 1358 O O . ASP B 1 40 ? 11.719 2.234 -5.945 1 95.25 40 ASP B O 1
ATOM 1362 N N . PRO B 1 41 ? 10.328 0.553 -6.578 1 93.06 41 PRO B N 1
ATOM 1363 C CA . PRO B 1 41 ? 10.633 -0.258 -5.398 1 93.06 41 PRO B CA 1
ATOM 1364 C C . PRO B 1 41 ? 12.117 -0.603 -5.285 1 93.06 41 PRO B C 1
ATOM 1366 O O . PRO B 1 41 ? 12.586 -0.976 -4.207 1 93.06 41 PRO B O 1
ATOM 1369 N N . PHE B 1 42 ? 12.836 -0.404 -6.359 1 93.44 42 PHE B N 1
ATOM 1370 C CA . PHE B 1 42 ? 14.258 -0.757 -6.348 1 93.44 42 PHE B CA 1
ATOM 1371 C C . PHE B 1 42 ? 15.109 0.441 -5.949 1 93.44 42 PHE B C 1
ATOM 1373 O O . PHE B 1 42 ? 16.312 0.308 -5.738 1 93.44 42 PHE B O 1
ATOM 1380 N N . HIS B 1 43 ? 14.477 1.572 -5.973 1 94.5 43 HIS B N 1
ATOM 1381 C CA . HIS B 1 43 ? 15.195 2.752 -5.504 1 94.5 43 HIS B CA 1
ATOM 1382 C C . HIS B 1 43 ? 15.523 2.646 -4.016 1 94.5 43 HIS B C 1
ATOM 1384 O O . HIS B 1 43 ? 14.719 2.125 -3.238 1 94.5 43 HIS B O 1
ATOM 1390 N N . HIS B 1 44 ? 16.609 3.188 -3.512 1 93.44 44 HIS B N 1
ATOM 1391 C CA . HIS B 1 44 ? 17.125 2.965 -2.164 1 93.44 44 HIS B CA 1
ATOM 1392 C C . HIS B 1 44 ? 16.375 3.809 -1.143 1 93.44 44 HIS B C 1
ATOM 1394 O O . HIS B 1 44 ? 16.406 3.529 0.057 1 93.44 44 HIS B O 1
ATOM 1400 N N . ASP B 1 45 ? 15.711 4.836 -1.582 1 94.44 45 ASP B N 1
ATOM 1401 C CA . ASP B 1 45 ? 15.102 5.766 -0.637 1 94.44 45 ASP B CA 1
ATOM 1402 C C . ASP B 1 45 ? 13.586 5.805 -0.8 1 94.44 45 ASP B C 1
ATOM 1404 O O . ASP B 1 45 ? 12.992 6.883 -0.908 1 94.44 45 ASP B O 1
ATOM 1408 N N . THR B 1 46 ? 12.883 4.676 -0.683 1 93.75 46 THR B N 1
ATOM 1409 C CA . THR B 1 46 ? 11.445 4.629 -0.907 1 93.75 46 THR B CA 1
ATOM 1410 C C . THR B 1 46 ? 10.695 4.539 0.419 1 93.75 46 THR B C 1
ATOM 1412 O O . THR B 1 46 ? 9.469 4.691 0.457 1 93.75 46 THR B O 1
ATOM 1415 N N . ASN B 1 47 ? 11.383 4.391 1.494 1 90.5 47 ASN B N 1
ATOM 1416 C CA . ASN B 1 47 ? 10.773 4.039 2.771 1 90.5 47 ASN B CA 1
ATOM 1417 C C . ASN B 1 47 ? 9.812 5.125 3.25 1 90.5 47 ASN B C 1
ATOM 1419 O O . ASN B 1 47 ? 8.688 4.828 3.656 1 90.5 47 ASN B O 1
ATOM 1423 N N . SER B 1 48 ? 10.219 6.328 3.156 1 94.5 48 SER B N 1
ATOM 1424 C CA . SER B 1 48 ? 9.398 7.418 3.66 1 94.5 48 SER B CA 1
ATOM 1425 C C . SER B 1 48 ? 8.086 7.523 2.885 1 94.5 48 SER B C 1
ATOM 1427 O O . SER B 1 48 ? 7.027 7.758 3.475 1 94.5 48 SER B O 1
ATOM 1429 N N . LEU B 1 49 ? 8.133 7.305 1.603 1 96.38 49 LEU B N 1
ATOM 1430 C CA . LEU B 1 49 ? 6.922 7.352 0.792 1 96.38 49 LEU B CA 1
ATOM 1431 C C . LEU B 1 49 ? 6.008 6.172 1.108 1 96.38 49 LEU B C 1
ATOM 1433 O O . LEU B 1 49 ? 4.785 6.328 1.163 1 96.38 49 LEU B O 1
ATOM 1437 N N . ARG B 1 50 ? 6.555 5.059 1.28 1 91.56 50 ARG B N 1
ATOM 1438 C CA . ARG B 1 50 ? 5.754 3.879 1.59 1 91.56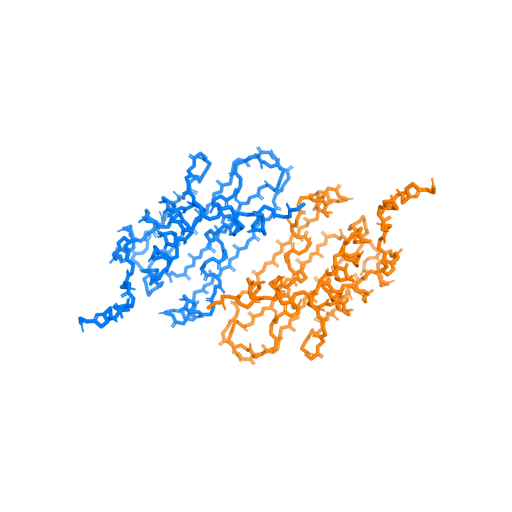 50 ARG B CA 1
ATOM 1439 C C . ARG B 1 50 ? 4.992 4.059 2.9 1 91.56 50 ARG B C 1
ATOM 1441 O O . ARG B 1 50 ? 3.816 3.707 2.996 1 91.56 50 ARG B O 1
ATOM 1448 N N . TYR B 1 51 ? 5.707 4.641 3.879 1 91.88 51 TYR B N 1
ATOM 1449 C CA . TYR B 1 51 ? 5.051 4.91 5.152 1 91.88 51 TYR B CA 1
ATOM 1450 C C . TYR B 1 51 ? 3.918 5.914 4.984 1 91.88 51 TYR B C 1
ATOM 1452 O O . TYR B 1 51 ? 2.828 5.727 5.531 1 91.88 51 TYR B O 1
ATOM 1460 N N . PHE B 1 52 ? 4.188 6.941 4.246 1 95.44 52 PHE B N 1
ATOM 1461 C CA . PHE B 1 52 ? 3.15 7.93 3.973 1 95.44 52 PHE B CA 1
ATOM 1462 C C . PHE B 1 52 ? 1.961 7.289 3.268 1 95.44 52 PHE B C 1
ATOM 1464 O O . PHE B 1 52 ? 0.81 7.523 3.641 1 95.44 52 PHE B O 1
ATOM 1471 N N . TRP B 1 53 ? 2.293 6.492 2.318 1 93.25 53 TRP B N 1
ATOM 1472 C CA . TRP B 1 53 ? 1.284 5.785 1.54 1 93.25 53 TRP B CA 1
ATOM 1473 C C . TRP B 1 53 ? 0.379 4.957 2.447 1 93.25 53 TRP B C 1
ATOM 1475 O O . TRP B 1 53 ? -0.848 5.027 2.344 1 93.25 53 TRP B O 1
ATOM 1485 N N . HIS B 1 54 ? 0.969 4.332 3.363 1 87.75 54 HIS B N 1
ATOM 1486 C CA . HIS B 1 54 ? 0.199 3.523 4.301 1 87.75 54 HIS B CA 1
ATOM 1487 C C . HIS B 1 54 ? -0.656 4.398 5.211 1 87.75 54 HIS B C 1
ATOM 1489 O O . HIS B 1 54 ? -1.821 4.086 5.465 1 87.75 54 HIS B O 1
ATOM 1495 N N . ALA B 1 55 ? -0.145 5.426 5.574 1 92.62 55 ALA B N 1
ATOM 1496 C CA . ALA B 1 55 ? -0.849 6.316 6.492 1 92.62 55 ALA B CA 1
ATOM 1497 C C . ALA B 1 55 ? -2.107 6.887 5.848 1 92.62 55 ALA B C 1
ATOM 1499 O O . ALA B 1 55 ? -3.189 6.852 6.438 1 92.62 55 ALA B O 1
ATOM 1500 N N . ILE B 1 56 ? -2.035 7.293 4.617 1 94.75 56 ILE B N 1
ATOM 1501 C CA . ILE B 1 56 ? -3.148 8.031 4.031 1 94.75 56 ILE B CA 1
ATOM 1502 C C . ILE B 1 56 ? -4.227 7.059 3.562 1 94.75 56 ILE B C 1
ATOM 1504 O O . ILE B 1 56 ? -5.359 7.461 3.291 1 94.75 56 ILE B O 1
ATOM 1508 N N . THR B 1 57 ? -3.834 5.809 3.406 1 90.25 57 THR B N 1
ATOM 1509 C CA . THR B 1 57 ? -4.809 4.82 2.957 1 90.25 57 THR B CA 1
ATOM 1510 C C . THR B 1 57 ? -5.469 4.129 4.148 1 90.25 57 THR B C 1
ATOM 1512 O O . THR B 1 57 ? -6.352 3.289 3.975 1 90.25 57 THR B O 1
ATOM 1515 N N . SER B 1 58 ? -5.047 4.477 5.359 1 90.19 58 SER B N 1
ATOM 1516 C CA . SER B 1 58 ? -5.668 3.904 6.547 1 90.19 58 SER B CA 1
ATOM 1517 C C . SER B 1 58 ? -7.117 4.363 6.691 1 90.19 58 SER B C 1
ATOM 1519 O O . SER B 1 58 ? -7.477 5.449 6.234 1 90.19 58 SER B O 1
ATOM 1521 N N . THR B 1 59 ? -7.934 3.529 7.348 1 91 59 THR B N 1
ATOM 1522 C CA . THR B 1 59 ? -9.352 3.805 7.547 1 91 59 THR B CA 1
ATOM 1523 C C . THR B 1 59 ? -9.547 5.125 8.281 1 91 59 THR B C 1
ATOM 1525 O O . THR B 1 59 ? -10.359 5.957 7.871 1 91 59 THR B O 1
ATOM 1528 N N . LYS B 1 60 ? -8.727 5.383 9.344 1 92 60 LYS B N 1
ATOM 1529 C CA . LYS B 1 60 ? -8.867 6.582 10.164 1 92 60 LYS B CA 1
ATOM 1530 C C . LYS B 1 60 ? -8.617 7.844 9.344 1 92 60 LYS B C 1
ATOM 1532 O O . LYS B 1 60 ? -9.383 8.805 9.422 1 92 60 LYS B O 1
ATOM 1537 N N . VAL B 1 61 ? -7.648 7.848 8.555 1 94.94 61 VAL B N 1
ATOM 1538 C CA . VAL B 1 61 ? -7.297 9.016 7.762 1 94.94 61 VAL B CA 1
ATOM 1539 C C . VAL B 1 61 ? -8.305 9.195 6.629 1 94.94 61 VAL B C 1
ATOM 1541 O O . VAL B 1 61 ? -8.766 10.312 6.367 1 94.94 61 VAL B O 1
ATOM 1544 N N . LYS B 1 62 ? -8.727 8.125 6.023 1 93.75 62 LYS B N 1
ATOM 1545 C CA . LYS B 1 62 ? -9.68 8.172 4.922 1 93.75 62 LYS B CA 1
ATOM 1546 C C . LYS B 1 62 ? -11.031 8.711 5.387 1 93.75 62 LYS B C 1
ATOM 1548 O O . LYS B 1 62 ? -11.75 9.359 4.625 1 93.75 62 LYS B O 1
ATOM 1553 N N . MET B 1 63 ? -11.336 8.43 6.59 1 95 63 MET B N 1
ATOM 1554 C CA . MET B 1 63 ? -12.609 8.875 7.145 1 95 63 MET B CA 1
ATOM 1555 C C . MET B 1 63 ? -12.703 10.391 7.156 1 95 63 MET B C 1
ATOM 1557 O O . MET B 1 63 ? -13.797 10.953 7.125 1 95 63 MET B O 1
ATOM 1561 N N . THR B 1 64 ? -11.57 11.086 7.223 1 96.12 64 THR B N 1
ATOM 1562 C CA . THR B 1 64 ? -11.57 12.547 7.234 1 96.12 64 THR B CA 1
ATOM 1563 C C . THR B 1 64 ? -12.047 13.094 5.895 1 96.12 64 THR B C 1
ATOM 1565 O O . THR B 1 64 ? -12.539 14.227 5.816 1 96.12 64 THR B O 1
ATOM 1568 N N . ASN B 1 65 ? -11.859 12.367 4.785 1 95.75 65 ASN B N 1
ATOM 1569 C CA . ASN B 1 65 ? -12.352 12.664 3.447 1 95.75 65 ASN B CA 1
ATOM 1570 C C . ASN B 1 65 ? -12.5 11.391 2.611 1 95.75 65 ASN B C 1
ATOM 1572 O O . ASN B 1 65 ? -11.57 11 1.901 1 95.75 65 ASN B O 1
ATOM 1576 N N . PRO B 1 66 ? -13.602 10.82 2.637 1 93.56 66 PRO B N 1
ATOM 1577 C CA . PRO B 1 66 ? -13.805 9.539 1.963 1 93.56 66 PRO B CA 1
ATOM 1578 C C . PRO B 1 66 ? -13.789 9.664 0.441 1 93.56 66 PRO B C 1
ATOM 1580 O O . PRO B 1 66 ? -13.703 8.648 -0.264 1 93.56 66 PRO B O 1
ATOM 1583 N N . ARG B 1 67 ? -13.82 10.766 -0.027 1 92.81 67 ARG B N 1
ATOM 1584 C CA . ARG B 1 67 ? -13.922 10.969 -1.469 1 92.81 67 ARG B CA 1
ATOM 1585 C C . ARG B 1 67 ? -12.547 11.125 -2.104 1 92.81 67 ARG B C 1
ATOM 1587 O O . ARG B 1 67 ? -12.422 11.156 -3.33 1 92.81 67 ARG B O 1
ATOM 1594 N N . VAL B 1 68 ? -11.578 11.211 -1.289 1 95.12 68 VAL B N 1
ATOM 1595 C CA . VAL B 1 68 ? -10.242 11.445 -1.821 1 95.12 68 VAL B CA 1
ATOM 1596 C C . VAL B 1 68 ? -9.812 10.266 -2.693 1 95.12 68 VAL B C 1
ATOM 1598 O O . VAL B 1 68 ? -9.945 9.109 -2.291 1 95.12 68 VAL B O 1
ATOM 1601 N N . LYS B 1 69 ? -9.383 10.547 -3.852 1 93.06 69 LYS B N 1
ATOM 1602 C CA . LYS B 1 69 ? -8.852 9.539 -4.766 1 93.06 69 LYS B CA 1
ATOM 1603 C C . LYS B 1 69 ? -7.355 9.344 -4.555 1 93.06 69 LYS B C 1
ATOM 1605 O O . LYS B 1 69 ? -6.586 10.305 -4.574 1 93.06 69 LYS B O 1
ATOM 1610 N N . VAL B 1 70 ? -6.941 8.07 -4.332 1 93.56 70 VAL B N 1
ATOM 1611 C CA . VAL B 1 70 ? -5.527 7.738 -4.191 1 93.56 70 VAL B CA 1
ATOM 1612 C C . VAL B 1 70 ? -5.105 6.801 -5.32 1 93.56 70 VAL B C 1
ATOM 1614 O O . VAL B 1 70 ? -5.727 5.754 -5.535 1 93.56 70 VAL B O 1
ATOM 1617 N N . THR B 1 71 ? -4.168 7.172 -6.078 1 92.88 71 THR B N 1
ATOM 1618 C CA . THR B 1 71 ? -3.631 6.355 -7.16 1 92.88 71 THR B CA 1
ATOM 1619 C C . THR B 1 71 ? -2.139 6.102 -6.957 1 92.88 71 THR B C 1
ATOM 1621 O O . THR B 1 71 ? -1.422 6.965 -6.441 1 92.88 71 THR B O 1
ATOM 1624 N N . THR B 1 72 ? -1.68 4.914 -7.352 1 91.75 72 THR B N 1
ATOM 1625 C CA . THR B 1 72 ? -0.275 4.559 -7.184 1 91.75 72 THR B CA 1
ATOM 1626 C C . THR B 1 72 ? 0.314 4.051 -8.5 1 91.75 72 THR B C 1
ATOM 1628 O O . THR B 1 72 ? -0.347 3.32 -9.242 1 91.75 72 THR B O 1
ATOM 1631 N N . GLU B 1 73 ? 1.468 4.539 -8.758 1 92 73 GLU B N 1
ATOM 1632 C CA . GLU B 1 73 ? 2.25 4.078 -9.898 1 92 73 GLU B CA 1
ATOM 1633 C C . GLU B 1 73 ? 3.57 3.457 -9.445 1 92 73 GLU B C 1
ATOM 1635 O O . GLU B 1 73 ? 4.383 4.117 -8.797 1 92 73 GLU B O 1
ATOM 1640 N N . ILE B 1 74 ? 3.721 2.158 -9.719 1 91.38 74 ILE B N 1
ATOM 1641 C CA . ILE B 1 74 ? 4.98 1.464 -9.469 1 91.38 74 ILE B CA 1
ATOM 1642 C C . ILE B 1 74 ? 5.832 1.472 -10.734 1 91.38 74 ILE B C 1
ATOM 1644 O O . ILE B 1 74 ? 5.414 0.955 -11.773 1 91.38 74 ILE B O 1
ATOM 1648 N N . ARG B 1 75 ? 6.941 2.102 -10.633 1 92.56 75 ARG B N 1
ATOM 1649 C CA . ARG B 1 75 ? 7.801 2.285 -11.805 1 92.56 75 ARG B CA 1
ATOM 1650 C C . ARG B 1 75 ? 9.008 1.353 -11.742 1 92.56 75 ARG B C 1
ATOM 1652 O O . ARG B 1 75 ? 9.188 0.623 -10.766 1 92.56 75 ARG B O 1
ATOM 1659 N N . ASN B 1 76 ? 9.797 1.322 -12.844 1 91.31 76 ASN B N 1
ATOM 1660 C CA . ASN B 1 76 ? 11.062 0.613 -12.945 1 91.31 76 ASN B CA 1
ATOM 1661 C C . ASN B 1 76 ? 12.102 1.428 -13.719 1 91.31 76 ASN B C 1
ATOM 1663 O O . ASN B 1 76 ? 12.75 0.912 -14.633 1 91.31 76 ASN B O 1
ATOM 1667 N N . ASP B 1 77 ? 12.234 2.686 -13.336 1 93.25 77 ASP B N 1
ATOM 1668 C CA . ASP B 1 77 ? 13.102 3.58 -14.102 1 93.25 77 ASP B CA 1
ATOM 1669 C C . ASP B 1 77 ? 14.266 4.078 -13.258 1 93.25 77 ASP B C 1
ATOM 1671 O O . ASP B 1 77 ? 15.086 4.879 -13.727 1 93.25 77 ASP B O 1
ATOM 1675 N N . GLY B 1 78 ? 14.258 3.738 -12.078 1 93.38 78 GLY B N 1
ATOM 1676 C CA . GLY B 1 78 ? 15.352 4.117 -11.203 1 93.38 78 GLY B CA 1
ATOM 1677 C C . GLY B 1 78 ? 15.219 5.523 -10.648 1 93.38 78 GLY B C 1
ATOM 1678 O O . GLY B 1 78 ? 16.125 6.023 -9.977 1 93.38 78 GLY B O 1
ATOM 1679 N N . GLN B 1 79 ? 14.141 6.148 -10.836 1 96 79 GLN B N 1
ATOM 1680 C CA . GLN B 1 79 ? 13.953 7.527 -10.398 1 96 79 GLN B CA 1
ATOM 1681 C C . GLN B 1 79 ? 13.422 7.586 -8.969 1 96 79 GLN B C 1
ATOM 1683 O O . GLN B 1 79 ? 12.812 6.629 -8.492 1 96 79 GLN B O 1
ATOM 1688 N N . ALA B 1 80 ? 13.719 8.664 -8.344 1 97.75 80 ALA B N 1
ATOM 1689 C CA . ALA B 1 80 ? 13.359 8.875 -6.941 1 97.75 80 ALA B CA 1
ATOM 1690 C C . ALA B 1 80 ? 11.844 8.891 -6.758 1 97.75 80 ALA B C 1
ATOM 1692 O O . ALA B 1 80 ? 11.102 9.234 -7.68 1 97.75 80 ALA B O 1
ATOM 1693 N N . PRO B 1 81 ? 11.391 8.445 -5.582 1 97.69 81 PRO B N 1
ATOM 1694 C CA . PRO B 1 81 ? 9.953 8.445 -5.273 1 97.69 81 PRO B CA 1
ATOM 1695 C C . PRO B 1 81 ? 9.398 9.852 -5.07 1 97.69 81 PRO B C 1
ATOM 1697 O O . PRO B 1 81 ? 10.117 10.75 -4.625 1 97.69 81 PRO B O 1
ATOM 1700 N N . PHE B 1 82 ? 8.148 10.016 -5.383 1 98.38 82 PHE B N 1
ATOM 1701 C CA . PHE B 1 82 ? 7.449 11.273 -5.133 1 98.38 82 PHE B CA 1
ATOM 1702 C C . PHE B 1 82 ? 5.941 11.055 -5.09 1 98.38 82 PHE B C 1
ATOM 1704 O O . PHE B 1 82 ? 5.457 9.984 -5.457 1 98.38 82 PHE B O 1
ATOM 1711 N N . PHE B 1 83 ? 5.23 12 -4.578 1 98.25 83 PHE B N 1
ATOM 1712 C CA . PHE B 1 83 ? 3.779 12.008 -4.711 1 98.25 83 PHE B CA 1
ATOM 1713 C C . PHE B 1 83 ? 3.268 13.414 -4.988 1 98.25 83 PHE B C 1
ATOM 1715 O O . PHE B 1 83 ? 3.967 14.398 -4.73 1 98.25 83 PHE B O 1
ATOM 1722 N N . VAL B 1 84 ? 2.121 13.477 -5.594 1 98.38 84 VAL B N 1
ATOM 1723 C CA . VAL B 1 84 ? 1.45 14.727 -5.938 1 98.38 84 VAL B CA 1
ATOM 1724 C C . VAL B 1 84 ? 0.079 14.781 -5.266 1 98.38 84 VAL B C 1
ATOM 1726 O O . VAL B 1 84 ? -0.68 13.812 -5.316 1 98.38 84 VAL B O 1
ATOM 1729 N N . ALA B 1 85 ? -0.185 15.875 -4.625 1 98.31 85 ALA B N 1
ATOM 1730 C CA . ALA B 1 85 ? -1.49 16.109 -4.012 1 98.31 85 ALA B CA 1
ATOM 1731 C C . ALA B 1 85 ? -2.205 17.281 -4.668 1 98.31 85 ALA B C 1
ATOM 1733 O O . ALA B 1 85 ? -1.636 18.375 -4.797 1 98.31 85 ALA B O 1
ATOM 1734 N N . ASP B 1 86 ? -3.398 17 -5.129 1 98.19 86 ASP B N 1
ATOM 1735 C CA . ASP B 1 86 ? -4.281 18.062 -5.621 1 98.19 86 ASP B CA 1
ATOM 1736 C C . ASP B 1 86 ? -5.207 18.562 -4.516 1 98.19 86 ASP B C 1
ATOM 1738 O O . ASP B 1 86 ? -6.012 17.797 -3.98 1 98.19 86 ASP B O 1
ATOM 1742 N N . LEU B 1 87 ? -5.109 19.828 -4.27 1 97.38 87 LEU B N 1
ATOM 1743 C CA . LEU B 1 87 ? -5.871 20.391 -3.164 1 97.38 87 LEU B CA 1
ATOM 1744 C C . LEU B 1 87 ? -7.164 21.016 -3.666 1 97.38 87 LEU B C 1
ATOM 1746 O O . LEU B 1 87 ? -7.305 21.297 -4.859 1 97.38 87 LEU B O 1
ATOM 1750 N N . ALA B 1 88 ? -8.055 21.25 -2.758 1 95.56 88 ALA B N 1
ATOM 1751 C CA . ALA B 1 88 ? -9.367 21.812 -3.059 1 95.56 88 ALA B CA 1
ATOM 1752 C C . ALA B 1 88 ? -9.25 23.25 -3.545 1 95.56 88 ALA B C 1
ATOM 1754 O O . ALA B 1 88 ? -10.102 23.734 -4.301 1 95.56 88 ALA B O 1
ATOM 1755 N N . ASP B 1 89 ? -8.172 23.938 -3.043 1 94.06 89 ASP B N 1
ATOM 1756 C CA . ASP B 1 89 ? -7.973 25.328 -3.449 1 94.06 89 ASP B CA 1
ATOM 1757 C C . ASP B 1 89 ? -7.242 25.406 -4.789 1 94.06 89 ASP B C 1
ATOM 1759 O O . ASP B 1 89 ? -6.773 26.484 -5.18 1 94.06 89 ASP B O 1
ATOM 1763 N N . LYS B 1 90 ? -7.012 24.234 -5.488 1 92.25 90 LYS B N 1
ATOM 1764 C CA . LYS B 1 90 ? -6.469 24.109 -6.836 1 92.25 90 LYS B CA 1
ATOM 1765 C C . LYS B 1 90 ? -4.941 24.125 -6.816 1 92.25 90 LYS B C 1
ATOM 1767 O O . LYS B 1 90 ? -4.301 24.094 -7.871 1 92.25 90 LYS B O 1
ATOM 1772 N N . ARG B 1 91 ? -4.414 24.234 -5.66 1 95.88 91 ARG B N 1
ATOM 1773 C CA . ARG B 1 91 ? -2.965 24.062 -5.57 1 95.88 91 ARG B CA 1
ATOM 1774 C C . ARG B 1 91 ? -2.568 22.609 -5.781 1 95.88 91 ARG B C 1
ATOM 1776 O O . ARG B 1 91 ? -3.318 21.703 -5.422 1 95.88 91 ARG B O 1
ATOM 1783 N N . LYS B 1 92 ? -1.455 22.484 -6.363 1 96.94 92 LYS B N 1
ATOM 1784 C CA . LYS B 1 92 ? -0.831 21.188 -6.539 1 96.94 92 LYS B CA 1
ATOM 1785 C C . LYS B 1 92 ? 0.489 21.094 -5.777 1 96.94 92 LYS B C 1
ATOM 1787 O O . LYS B 1 92 ? 1.39 21.906 -5.992 1 96.94 92 LYS B O 1
ATOM 1792 N N . LEU B 1 93 ? 0.58 20.141 -4.859 1 97.25 93 LEU B N 1
ATOM 1793 C CA . LEU B 1 93 ? 1.792 19.953 -4.07 1 97.25 93 LEU B CA 1
ATOM 1794 C C . LEU B 1 93 ? 2.584 18.75 -4.578 1 97.25 93 LEU B C 1
ATOM 1796 O O . LEU B 1 93 ? 2.049 17.641 -4.672 1 97.25 93 LEU B O 1
ATOM 1800 N N . VAL B 1 94 ? 3.793 19.016 -4.973 1 97.69 94 VAL B N 1
ATOM 1801 C CA . VAL B 1 94 ? 4.684 17.938 -5.387 1 97.69 94 VAL B CA 1
ATOM 1802 C C . VAL B 1 94 ? 5.703 17.656 -4.285 1 97.69 94 VAL B C 1
ATOM 1804 O O . VAL B 1 94 ? 6.477 18.531 -3.906 1 97.69 94 VAL B O 1
ATOM 1807 N N . PHE B 1 95 ? 5.781 16.375 -3.791 1 97.56 95 PHE B N 1
ATOM 1808 C CA . PHE B 1 95 ? 6.684 15.977 -2.719 1 97.56 95 PHE B CA 1
ATOM 1809 C C . PHE B 1 95 ? 7.727 14.992 -3.232 1 97.56 95 PHE B C 1
ATOM 1811 O O . PHE B 1 95 ? 7.395 13.859 -3.596 1 97.56 95 PHE B O 1
ATOM 1818 N N . LYS B 1 96 ? 8.898 15.438 -3.277 1 97.56 96 LYS B N 1
ATOM 1819 C CA . LYS B 1 96 ? 10.023 14.531 -3.488 1 97.56 96 LYS B CA 1
ATOM 1820 C C . LYS B 1 96 ? 10.555 14 -2.162 1 97.56 96 LYS B C 1
ATOM 1822 O O . LYS B 1 96 ? 11.188 14.734 -1.399 1 97.56 96 LYS B O 1
ATOM 1827 N N . THR B 1 97 ? 10.406 12.734 -1.912 1 97.81 97 THR B N 1
ATOM 1828 C CA . THR B 1 97 ? 10.547 12.25 -0.545 1 97.81 97 THR B CA 1
ATOM 1829 C C . THR B 1 97 ? 11.922 11.617 -0.334 1 97.81 97 THR B C 1
ATOM 1831 O O . THR B 1 97 ? 12.266 11.227 0.784 1 97.81 97 THR B O 1
ATOM 1834 N N . ALA B 1 98 ? 12.68 11.523 -1.399 1 96.25 98 ALA B N 1
ATOM 1835 C CA . ALA B 1 98 ? 14.008 10.938 -1.264 1 96.25 98 ALA B CA 1
ATOM 1836 C C . ALA B 1 98 ? 14.844 11.711 -0.246 1 96.25 98 ALA B C 1
ATOM 1838 O O . ALA B 1 98 ? 14.906 12.945 -0.29 1 96.25 98 ALA B O 1
ATOM 1839 N N . GLY B 1 99 ? 15.43 11.008 0.676 1 94.81 99 GLY B N 1
ATOM 1840 C CA . GLY B 1 99 ? 16.297 11.625 1.663 1 94.81 99 GLY B CA 1
ATOM 1841 C C . GLY B 1 99 ? 15.555 12.125 2.885 1 94.81 99 GLY B C 1
ATOM 1842 O O . GLY B 1 99 ? 16.172 12.602 3.844 1 94.81 99 GLY B O 1
ATOM 1843 N N . MET B 1 100 ? 14.312 11.953 2.926 1 95.12 100 MET B N 1
ATOM 1844 C CA . MET B 1 100 ? 13.516 12.422 4.059 1 95.12 100 MET B CA 1
ATOM 1845 C C . MET B 1 100 ? 13.195 11.281 5.016 1 95.12 100 MET B C 1
ATOM 1847 O O . MET B 1 100 ? 13.148 10.117 4.602 1 95.12 100 MET B O 1
ATOM 1851 N N . GLU B 1 101 ? 13 11.641 6.238 1 94.12 101 GLU B N 1
ATOM 1852 C CA . GLU B 1 101 ? 12.461 10.695 7.203 1 94.12 101 GLU B CA 1
ATOM 1853 C C . GLU B 1 101 ? 10.938 10.602 7.094 1 94.12 101 GLU B C 1
ATOM 1855 O O . GLU B 1 101 ? 10.273 11.602 6.816 1 94.12 101 GLU B O 1
ATOM 1860 N N . PRO B 1 102 ? 10.414 9.43 7.301 1 93.69 102 PRO B N 1
ATOM 1861 C CA . PRO B 1 102 ? 8.961 9.25 7.199 1 93.69 102 PRO B CA 1
ATOM 1862 C C . PRO B 1 102 ? 8.18 10.312 7.965 1 93.69 102 PRO B C 1
ATOM 1864 O O . PRO B 1 102 ? 7.219 10.875 7.438 1 93.69 102 PRO B O 1
ATOM 1867 N N . MET B 1 103 ? 8.617 10.625 9.125 1 94.31 103 MET B N 1
ATOM 1868 C CA . MET B 1 103 ? 7.906 11.609 9.938 1 94.31 103 MET B CA 1
ATOM 1869 C C . MET B 1 103 ? 7.941 12.984 9.289 1 94.31 103 MET B C 1
ATOM 1871 O O . MET B 1 103 ? 6.953 13.719 9.312 1 94.31 103 MET B O 1
ATOM 1875 N N . ASP B 1 104 ? 9.031 13.336 8.773 1 95.88 104 ASP B N 1
ATOM 1876 C CA . ASP B 1 104 ? 9.188 14.641 8.133 1 95.88 104 ASP B CA 1
ATOM 1877 C C . ASP B 1 104 ? 8.234 14.797 6.953 1 95.88 104 ASP B C 1
ATOM 1879 O O . ASP B 1 104 ? 7.695 15.883 6.723 1 95.88 104 ASP B O 1
ATOM 1883 N N . VAL B 1 105 ? 8.055 13.75 6.199 1 97.44 105 VAL B N 1
ATOM 1884 C CA . VAL B 1 105 ? 7.137 13.781 5.062 1 97.44 105 VAL B CA 1
ATOM 1885 C C . VAL B 1 105 ? 5.723 14.094 5.547 1 97.44 105 VAL B C 1
ATOM 1887 O O . VAL B 1 105 ? 5.059 14.977 5.004 1 97.44 105 VAL B O 1
ATOM 1890 N N . VAL B 1 106 ? 5.344 13.414 6.602 1 97.25 106 VAL B N 1
ATOM 1891 C CA . VAL B 1 106 ? 3.994 13.562 7.137 1 97.25 106 VAL B CA 1
ATOM 1892 C C . VAL B 1 106 ? 3.82 14.969 7.711 1 97.25 106 VAL B C 1
ATOM 1894 O O . VAL B 1 106 ? 2.822 15.641 7.434 1 97.25 106 VAL B O 1
ATOM 1897 N N . ILE B 1 107 ? 4.805 15.438 8.375 1 96.56 107 ILE B N 1
ATOM 1898 C CA . ILE B 1 107 ? 4.742 16.75 9.008 1 96.56 107 ILE B CA 1
ATOM 1899 C C . ILE B 1 107 ? 4.656 17.844 7.93 1 96.56 107 ILE B C 1
ATOM 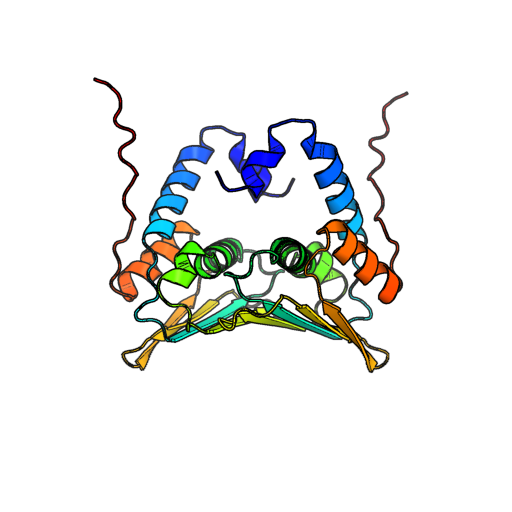1901 O O . ILE B 1 107 ? 3.867 18.781 8.055 1 96.56 107 ILE B O 1
ATOM 1905 N N . ARG B 1 108 ? 5.414 17.719 6.941 1 97.06 108 ARG B N 1
ATOM 1906 C CA . ARG B 1 108 ? 5.391 18.688 5.844 1 97.06 108 ARG B CA 1
ATOM 1907 C C . ARG B 1 108 ? 4.035 18.688 5.145 1 97.06 108 ARG B C 1
ATOM 1909 O O . ARG B 1 108 ? 3.49 19.75 4.836 1 97.06 108 ARG B O 1
ATOM 1916 N N . PHE B 1 109 ? 3.529 17.531 4.906 1 98 109 PHE B N 1
ATOM 1917 C CA . PHE B 1 109 ? 2.209 17.406 4.301 1 98 109 PHE B CA 1
ATOM 1918 C C . PHE B 1 109 ? 1.154 18.094 5.164 1 98 109 PHE B C 1
ATOM 1920 O O . PHE B 1 109 ? 0.335 18.859 4.656 1 98 109 PHE B O 1
ATOM 1927 N N . ASN B 1 110 ? 1.22 17.828 6.406 1 97.44 110 ASN B N 1
ATOM 1928 C CA . ASN B 1 110 ? 0.272 18.438 7.332 1 97.44 110 ASN B CA 1
ATOM 1929 C C . ASN B 1 110 ? 0.374 19.969 7.32 1 97.44 110 ASN B C 1
ATOM 1931 O O . ASN B 1 110 ? -0.643 20.656 7.25 1 97.44 110 ASN B O 1
ATOM 1935 N N . LYS B 1 111 ? 1.557 20.438 7.355 1 96.31 111 LYS B N 1
ATOM 1936 C CA . LYS B 1 111 ? 1.782 21.891 7.344 1 96.31 111 LYS B CA 1
ATOM 1937 C C . LYS B 1 111 ? 1.185 22.531 6.094 1 96.31 111 LYS B C 1
ATOM 1939 O O . LYS B 1 111 ? 0.494 23.547 6.184 1 96.31 111 LYS B O 1
ATOM 1944 N N . LEU B 1 112 ? 1.426 21.938 5.027 1 95.88 112 LEU B N 1
ATOM 1945 C CA . LEU B 1 112 ? 1.032 22.516 3.746 1 95.88 112 LEU B CA 1
ATOM 1946 C C . LEU B 1 112 ? -0.475 22.406 3.541 1 95.88 112 LEU B C 1
ATOM 1948 O O . LEU B 1 112 ? -1.054 23.156 2.754 1 95.88 112 LEU B O 1
ATOM 1952 N N . THR B 1 113 ? -1.127 21.484 4.25 1 95.94 113 THR B N 1
ATOM 1953 C CA . THR B 1 113 ? -2.568 21.312 4.105 1 95.94 113 THR B CA 1
ATOM 1954 C C . THR B 1 113 ? -3.309 22 5.25 1 95.94 113 THR B C 1
ATOM 1956 O O . THR B 1 113 ? -4.527 21.859 5.383 1 95.94 113 THR B O 1
ATOM 1959 N N . GLY B 1 114 ? -2.6 22.625 6.098 1 93.56 114 GLY B N 1
ATOM 1960 C CA . GLY B 1 114 ? -3.199 23.406 7.16 1 93.56 114 GLY B CA 1
ATOM 1961 C C . GLY B 1 114 ? -3.508 22.594 8.406 1 93.56 114 GLY B C 1
ATOM 1962 O O . GLY B 1 114 ? -4.336 23 9.227 1 93.56 114 GLY B O 1
ATOM 1963 N N . ASN B 1 115 ? -2.904 21.469 8.539 1 95.25 115 ASN B N 1
ATOM 1964 C CA . ASN B 1 115 ? -3.08 20.625 9.711 1 95.25 115 ASN B CA 1
ATOM 1965 C C . ASN B 1 115 ? -1.969 20.844 10.734 1 95.25 115 ASN B C 1
ATOM 1967 O O . ASN B 1 115 ? -0.905 21.375 10.398 1 95.25 115 ASN B O 1
ATOM 1971 N N . PRO B 1 116 ? -2.25 20.469 12.047 1 94.38 116 PRO B N 1
ATOM 1972 C CA . PRO B 1 116 ? -1.144 20.469 13.008 1 94.38 116 PRO B CA 1
ATOM 1973 C C . PRO B 1 116 ? -0.043 19.484 12.656 1 94.38 116 PRO B C 1
ATOM 1975 O O . PRO B 1 116 ? -0.294 18.5 11.945 1 94.38 116 PRO B O 1
ATOM 1978 N N . GLU B 1 117 ? 1.141 19.75 13.109 1 91.81 117 GLU B N 1
ATOM 1979 C CA . GLU B 1 117 ? 2.26 18.844 12.828 1 91.81 117 GLU B CA 1
ATOM 1980 C C . GLU B 1 117 ? 2.061 17.5 13.5 1 91.81 117 GLU B C 1
ATOM 1982 O O . GLU B 1 117 ? 2.357 16.453 12.914 1 91.81 117 GLU B O 1
ATOM 1987 N N . LEU B 1 118 ? 1.544 17.594 14.727 1 90.62 118 LEU B N 1
ATOM 1988 C CA . LEU B 1 118 ? 1.321 16.375 15.508 1 90.62 118 LEU B CA 1
ATOM 1989 C C . LEU B 1 118 ? -0.098 16.344 16.062 1 90.62 118 LEU B C 1
ATOM 1991 O O . LEU B 1 118 ? -0.66 17.375 16.406 1 90.62 118 LEU B O 1
ATOM 1995 N N . GLY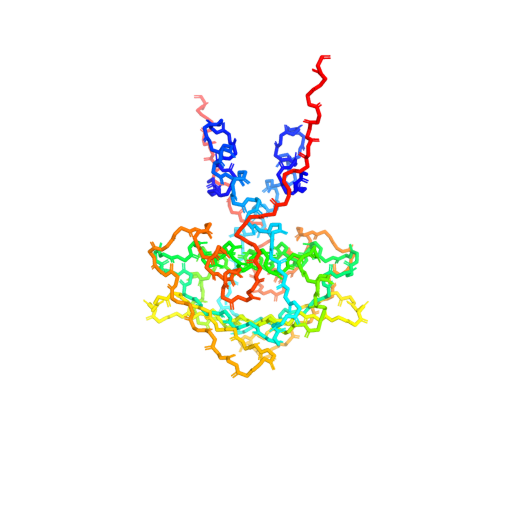 B 1 119 ? -0.657 15.047 16.078 1 89.56 119 GLY B N 1
ATOM 1996 C CA . GLY B 1 119 ? -1.968 14.867 16.672 1 89.56 119 GLY B CA 1
ATOM 1997 C C . GLY B 1 119 ? -1.916 14.719 18.188 1 89.56 119 GLY B C 1
ATOM 1998 O O . GLY B 1 119 ? -0.834 14.711 18.781 1 89.56 119 GLY B O 1
ATOM 1999 N N . ASN B 1 120 ? -3.182 14.719 18.844 1 76.94 120 ASN B N 1
ATOM 2000 C CA . ASN B 1 120 ? -3.301 14.656 20.297 1 76.94 120 ASN B CA 1
ATOM 2001 C C . ASN B 1 120 ? -2.832 13.305 20.828 1 76.94 120 ASN B C 1
ATOM 2003 O O . ASN B 1 120 ? -3.115 12.258 20.234 1 76.94 120 ASN B O 1
ATOM 2007 N N . ALA B 1 121 ? -1.764 13.391 21.734 1 70.69 121 ALA B N 1
ATOM 2008 C CA . ALA B 1 121 ? -1.404 12.156 22.438 1 70.69 121 ALA B CA 1
ATOM 2009 C C . ALA B 1 121 ? -2.502 11.742 23.422 1 70.69 121 ALA B C 1
ATOM 2011 O O . ALA B 1 121 ? -3.199 12.594 23.969 1 70.69 121 ALA B O 1
ATOM 2012 N N . GLY B 1 122 ? -3.439 10.836 23.25 1 54.44 122 GLY B N 1
ATOM 2013 C CA . GLY B 1 122 ? -4.324 10.422 24.328 1 54.44 122 GLY B CA 1
ATOM 2014 C C . GLY B 1 122 ? -3.678 10.516 25.703 1 54.44 122 GLY B C 1
ATOM 2015 O O . GLY B 1 122 ? -2.547 10.062 25.891 1 54.44 122 GLY B O 1
ATOM 2016 N N . LEU B 1 123 ? -3.732 11.539 26.469 1 40.78 123 LEU B N 1
ATOM 2017 C CA . LEU B 1 123 ? -3.248 11.617 27.844 1 40.78 123 LEU B CA 1
ATOM 2018 C C . LEU B 1 123 ? -3.586 10.344 28.609 1 40.78 123 LEU B C 1
ATOM 2020 O O . LEU B 1 123 ? -4.758 9.984 28.734 1 40.78 123 LEU B O 1
ATOM 2024 N N . ARG B 1 124 ? -2.844 9.188 28.562 1 43.28 124 ARG B N 1
ATOM 2025 C CA . ARG B 1 124 ? -2.941 8.305 29.734 1 43.28 124 ARG B CA 1
ATOM 2026 C C . ARG B 1 124 ? -2.852 9.102 31.031 1 43.28 124 ARG B C 1
ATOM 2028 O O . ARG B 1 124 ? -1.875 9.82 31.266 1 43.28 124 ARG B O 1
ATOM 2035 N N . THR B 1 125 ? -3.938 9.625 31.438 1 32.97 125 THR B N 1
ATOM 2036 C CA . THR B 1 125 ? -3.955 10.164 32.781 1 32.97 125 THR B CA 1
ATOM 2037 C C . THR B 1 125 ? -3.162 9.281 33.75 1 32.97 125 THR B C 1
ATOM 2039 O O . THR B 1 125 ? -3.527 8.125 33.969 1 32.97 125 THR B O 1
ATOM 2042 N N . VAL B 1 126 ? -1.971 9.43 33.781 1 35.44 126 VAL B N 1
ATOM 2043 C CA . VAL B 1 126 ? -1.317 8.789 34.938 1 35.44 126 VAL B CA 1
ATOM 2044 C C . VAL B 1 126 ? -2.021 9.195 36.219 1 35.44 126 VAL B C 1
ATOM 2046 O O . VAL B 1 126 ? -2.229 10.383 36.469 1 35.44 126 VAL B O 1
ATOM 2049 N N . PRO B 1 127 ? -2.771 8.188 36.875 1 34.62 127 PRO B N 1
ATOM 2050 C CA . PRO B 1 127 ? -3.289 8.531 38.188 1 34.62 127 PRO B CA 1
ATOM 2051 C C . PRO B 1 127 ? -2.254 9.242 39.062 1 34.62 127 PRO B C 1
ATOM 2053 O O . PRO B 1 127 ? -1.096 8.828 39.125 1 34.62 127 PRO B O 1
ATOM 2056 N N . GLN B 1 128 ? -2.533 10.422 39.281 1 28.67 128 GLN B N 1
ATOM 2057 C CA . GLN B 1 128 ? -1.834 10.969 40.469 1 28.67 128 GLN B CA 1
ATOM 2058 C C . GLN B 1 128 ? -2.139 10.156 41.719 1 28.67 128 GLN B C 1
ATOM 2060 O O . GLN B 1 128 ? -3.271 9.719 41.906 1 28.67 128 GLN B O 1
#

Organism: Panagrellus redivivus (NCBI:txid6233)

Secondary structure (DSSP, 8-state):
--HHHHHHHTSTTHHHHHHHHHHHHT---TTEEEEEEEE-TTSTT-HHHHHHHHHHHSHHHHHT-TT-EEEEEE--S-PPPEEEEEETTS-EEEEE-TT--HHHHHHHHHHHTT--SS----------/--HHHHHHHTSTTHHHHHHHHHHHHT---TTEEEEEEEE-TTSTT-HHHHHHHHHHHSHHHHHT-TT-EEEEEE--S-PPPEEEEEETTS-EEEEE-TT--HHHHHHHHHHHTT--SS----------

Solvent-accessible surface area (backbone atoms only — not comparable to full-atom values): 13824 Å² total; per-residue (Å²): 122,59,63,81,64,55,42,68,68,70,62,76,45,50,57,59,52,48,54,36,49,29,22,54,63,21,50,64,38,70,55,42,48,32,37,41,37,38,34,17,65,83,35,92,48,40,62,25,51,52,51,49,52,51,50,59,63,30,51,76,34,29,66,54,31,56,75,39,39,46,39,43,42,54,46,75,78,70,48,77,25,34,36,38,36,36,30,71,88,71,49,73,48,77,44,71,40,53,88,47,51,44,51,56,56,44,26,49,52,16,51,77,66,73,33,52,51,56,28,85,70,77,75,75,72,69,81,126,123,59,66,78,64,55,41,68,69,71,61,76,47,48,57,60,51,47,53,35,51,28,23,56,62,21,50,63,37,69,56,40,48,32,38,41,39,38,36,16,64,83,33,91,47,40,61,24,51,53,50,49,51,51,50,59,63,30,52,75,35,28,67,53,30,57,77,37,40,46,40,44,42,53,46,77,77,70,47,77,25,34,37,38,36,35,30,72,88,70,48,71,47,76,43,71,39,53,90,48,51,44,51,55,54,45,28,52,52,17,51,77,66,73,33,53,50,56,29,85,73,78,75,75,72,68,82,126

Radius of gyration: 19.13 Å; Cα contacts (8 Å, |Δi|>4): 455; chains: 2; bounding box: 42×58×63 Å

pLDDT: mean 84.01, std 21.88, range [24.47, 98.38]

Nearest PDB structures (foldseek):
  8oiq-assembly1_Bb  TM=9.156E-01  e=1.086E-07  Sus scrofa
  4v1a-assembly1_p  TM=8.944E-01  e=7.983E-07  Sus scrofa
  6i9r-assembly1_k  TM=8.614E-01  e=7.983E-07  Homo sapiens
  7po4-assembly1_k  TM=8.993E-01  e=6.644E-06  Homo sapiens
  9g6k-assembly1_UE  TM=8.319E-01  e=4.310E-05  Toxoplasma gondii